Protein AF-A0AAE0RC82-F1 (afdb_monomer)

Foldseek 3Di:
DDDDDDDDDDDDDDDDDDDDDDDDDDDDDPPPPPPPDDDDDFAFEEEEAPLALVVCLVVVLVVCVVVVHAKYKYKNNLDADQDKDDGPPQKIKGKHDHGSNGIIIIMIGRNVQPVQWPDWADQYSFWIWTWGADPNAIEIEIHGEADAPPDDPVSRVVRVVSVVVVVVPDDPRHHYDYHYDDNDDDPDDDDDDDDDRDRPDDDDDD

InterPro domains:
  IPR005135 Endonuclease/exonuclease/phosphatase [PF03372] (47-188)
  IPR036691 Endonuclease/exonuclease/phosphatase superfamily [G3DSA:3.60.10.10] (43-203)
  IPR036691 Endonuclease/exonuclease/phosphatase superfamily [SSF56219] (40-188)
  IPR037493 Exodeoxyribonuclease III-like [PTHR43250] (40-183)

Sequence (206 aa):
MTAISAVDLQGTGGNWATVGQRSRGGRRVHRQREKRKGKSVGLRLGTLNVATMTGKGRELADMMERRKVDILCVQETRWKGSKARSIEAGFKLFYYGVDSKRNGVGVVLKEEFVRNVLEVKRVSDRVMSLKLEIEGVILNVVSGYAPQVVCELEEKERFWSELDEVMESIPTGERVVIGADFNGHVGEGNTGDEEVMGNLELRKGT

pLDDT: mean 72.75, std 28.39, range [22.56, 98.31]

Radius of gyration: 20.95 Å; Cα contacts (8 Å, |Δi|>4): 342; chains: 1; bounding box: 41×45×69 Å

Nearest PDB structures (foldseek):
  5j3p-assembly1_A  TM=7.028E-01  e=5.366E-06  Homo sapiens
  5inm-assembly3_C  TM=7.219E-01  e=6.077E-06  Mus musculus
  5cfe-assembly1_A  TM=6.748E-01  e=2.111E-06  Bacillus subtilis subsp. subtilis str. 168
  4gyz-assembly8_H  TM=6.751E-01  e=7.793E-06  Mus musculus
  5inn-assembly5_E  TM=6.777E-01  e=3.927E-05  Mus musculus

Organism: NCBI:txid175788

Solvent-accessible surface area (backbone atoms only — not comparable to full-atom values): 12692 Å² total; per-residue (Å²): 141,80,76,72,80,81,86,85,82,81,84,84,84,84,82,82,83,76,87,84,84,89,83,85,88,81,78,92,75,83,74,79,73,79,78,78,84,74,86,82,86,90,77,37,70,46,59,43,76,58,73,39,50,78,93,33,46,58,63,52,35,55,49,30,60,77,71,57,45,45,36,33,19,34,21,30,32,23,40,61,46,79,52,72,47,79,40,54,92,57,29,33,35,36,39,27,12,82,37,62,84,49,49,7,25,24,42,36,33,34,46,87,53,58,84,30,56,75,46,77,49,72,78,45,40,33,34,34,38,38,33,32,50,58,96,90,40,48,38,35,44,33,20,37,44,52,62,52,80,86,50,59,67,67,58,47,51,50,51,51,53,56,50,48,53,54,56,72,71,49,61,92,89,50,44,76,47,74,26,61,50,72,56,65,84,77,72,94,83,77,88,83,83,80,85,61,86,77,80,85,76,85,76,80,80,132

Mean predicted aligned error: 13.66 Å

Structure (mmCIF, N/CA/C/O backbone):
data_AF-A0AAE0RC82-F1
#
_entry.id   AF-A0AAE0RC82-F1
#
loop_
_atom_site.group_PDB
_atom_site.id
_atom_site.type_symbol
_atom_site.label_atom_id
_atom_site.label_alt_id
_atom_site.label_comp_id
_atom_site.label_asym_id
_atom_site.label_entity_id
_atom_site.label_seq_id
_atom_site.pdbx_PDB_ins_code
_atom_site.Cartn_x
_atom_site.Cartn_y
_atom_site.Cartn_z
_atom_site.occupancy
_atom_site.B_iso_or_equiv
_atom_site.auth_seq_id
_atom_site.auth_comp_id
_atom_site.auth_asym_id
_atom_site.auth_atom_id
_atom_site.pdbx_PDB_model_num
ATOM 1 N N . MET A 1 1 ? 7.084 -18.340 -0.453 1.00 25.59 1 MET A N 1
ATOM 2 C CA . MET A 1 1 ? 6.728 -18.049 0.951 1.00 25.59 1 MET A CA 1
ATOM 3 C C . MET A 1 1 ? 7.910 -17.312 1.534 1.00 25.59 1 MET A C 1
ATOM 5 O O . MET A 1 1 ? 8.959 -17.924 1.650 1.00 25.59 1 MET A O 1
ATOM 9 N N . THR A 1 2 ? 7.757 -16.027 1.830 1.00 22.56 2 THR A N 1
ATOM 10 C CA . THR A 1 2 ? 8.800 -15.217 2.469 1.00 22.56 2 THR A CA 1
ATOM 11 C C . THR A 1 2 ? 8.096 -14.409 3.556 1.00 22.56 2 THR A C 1
ATOM 13 O O . THR A 1 2 ? 7.152 -13.681 3.251 1.00 22.56 2 THR A O 1
ATOM 16 N N . ALA A 1 3 ? 8.454 -14.642 4.820 1.00 24.45 3 ALA A N 1
ATOM 17 C CA . ALA A 1 3 ? 7.959 -13.897 5.979 1.00 24.45 3 ALA A CA 1
ATOM 18 C C . ALA A 1 3 ? 8.775 -12.594 6.111 1.00 24.45 3 ALA A C 1
ATOM 20 O O . ALA A 1 3 ? 9.982 -12.610 5.904 1.00 24.45 3 ALA A O 1
ATOM 21 N N . ILE A 1 4 ? 8.102 -11.441 6.129 1.00 31.30 4 ILE A N 1
ATOM 22 C CA . ILE A 1 4 ? 7.862 -10.555 7.288 1.00 31.30 4 ILE A CA 1
ATOM 23 C C . ILE A 1 4 ? 9.146 -9.951 7.873 1.00 31.30 4 ILE A C 1
ATOM 25 O O . ILE A 1 4 ? 9.908 -10.614 8.566 1.00 31.30 4 ILE A O 1
ATOM 29 N N . SER A 1 5 ? 9.303 -8.642 7.671 1.00 23.38 5 SER A N 1
ATOM 30 C CA . SER A 1 5 ? 10.128 -7.777 8.508 1.00 23.38 5 SER A CA 1
ATOM 31 C C . SER A 1 5 ? 9.215 -6.954 9.425 1.00 23.38 5 SER A C 1
ATOM 33 O O . SER A 1 5 ? 8.285 -6.285 8.978 1.00 23.38 5 SER A O 1
ATOM 35 N N . ALA A 1 6 ? 9.470 -7.023 10.729 1.00 29.98 6 ALA A N 1
ATOM 36 C CA . ALA A 1 6 ? 9.063 -6.003 11.683 1.00 29.98 6 ALA A CA 1
ATOM 37 C C . ALA A 1 6 ? 10.321 -5.185 11.980 1.00 29.98 6 ALA A C 1
ATOM 39 O O . ALA A 1 6 ? 11.312 -5.726 12.466 1.00 29.98 6 ALA A O 1
ATOM 40 N N . VAL A 1 7 ? 10.309 -3.903 11.627 1.00 28.25 7 VAL A N 1
ATOM 41 C CA . VAL A 1 7 ? 11.371 -2.971 12.010 1.00 28.25 7 VAL A CA 1
ATOM 42 C C . VAL A 1 7 ? 11.097 -2.478 13.425 1.00 28.25 7 VAL A C 1
ATOM 44 O O . VAL A 1 7 ? 10.160 -1.716 13.660 1.00 28.25 7 VAL A O 1
ATOM 47 N N . ASP A 1 8 ? 11.920 -2.936 14.365 1.00 23.23 8 ASP A N 1
ATOM 48 C CA . ASP A 1 8 ? 12.082 -2.312 15.674 1.00 23.23 8 ASP A CA 1
ATOM 49 C C . ASP A 1 8 ? 12.948 -1.058 15.477 1.00 23.23 8 ASP A C 1
ATOM 51 O O . ASP A 1 8 ? 14.134 -1.151 15.161 1.00 23.23 8 ASP A O 1
ATOM 55 N N . LEU A 1 9 ? 12.364 0.128 15.644 1.00 26.94 9 LEU A N 1
ATOM 56 C CA . LEU A 1 9 ? 13.122 1.375 15.759 1.00 26.94 9 LEU A CA 1
ATOM 57 C C . LEU A 1 9 ? 13.011 1.878 17.201 1.00 26.94 9 LEU A C 1
ATOM 59 O O . LEU A 1 9 ? 12.032 2.513 17.594 1.00 26.94 9 LEU A O 1
ATOM 63 N N . GLN A 1 10 ? 14.034 1.568 18.001 1.00 23.64 10 GLN A N 1
ATOM 64 C CA . GLN A 1 10 ? 14.312 2.251 19.264 1.00 23.64 10 GLN A CA 1
ATOM 65 C C . GLN A 1 10 ? 15.151 3.518 19.019 1.00 23.64 10 GLN A C 1
ATOM 67 O O . GLN A 1 10 ? 16.176 3.458 18.347 1.00 23.64 10 GLN A O 1
ATOM 72 N N . GLY A 1 11 ? 14.763 4.618 19.683 1.00 25.17 11 GLY A N 1
ATOM 73 C CA . GLY A 1 11 ? 15.565 5.835 19.917 1.00 25.17 11 GLY A CA 1
ATOM 74 C C . GLY A 1 11 ? 15.399 6.912 18.836 1.00 25.17 11 GLY A C 1
ATOM 75 O O . GLY A 1 11 ? 15.499 6.614 17.661 1.00 25.17 11 GLY A O 1
ATOM 76 N N . THR A 1 12 ? 15.153 8.190 19.142 1.00 26.44 12 THR A N 1
ATOM 77 C CA . THR A 1 12 ? 15.888 9.015 20.111 1.00 26.44 12 THR A CA 1
ATOM 78 C C . THR A 1 12 ? 14.996 10.100 20.744 1.00 26.44 12 THR A C 1
ATOM 80 O O . THR A 1 12 ? 14.568 11.057 20.106 1.00 26.44 12 THR A O 1
ATOM 83 N N . GLY A 1 13 ? 14.742 9.986 22.050 1.00 28.61 13 GLY A N 1
ATOM 84 C CA . GLY A 1 13 ? 14.324 11.121 22.875 1.00 28.61 13 GLY A CA 1
ATOM 85 C C . GLY A 1 13 ? 15.576 11.818 23.400 1.00 28.61 13 GLY A C 1
ATOM 86 O O . GLY A 1 13 ? 16.331 11.222 24.167 1.00 28.61 13 GLY A O 1
ATOM 87 N N . GLY A 1 14 ? 15.828 13.046 22.950 1.00 26.34 14 GLY A N 1
ATOM 88 C CA . GLY A 1 14 ? 16.966 13.851 23.385 1.00 26.34 14 GLY A CA 1
ATOM 89 C C . GLY A 1 14 ? 16.920 14.155 24.885 1.00 26.34 14 GLY A C 1
ATOM 90 O O . GLY A 1 14 ? 15.979 14.775 25.378 1.00 26.34 14 GLY A O 1
ATOM 91 N N . ASN A 1 15 ? 17.970 13.748 25.599 1.00 24.84 15 ASN A N 1
ATOM 92 C CA . ASN A 1 15 ? 18.283 14.228 26.941 1.00 24.84 15 ASN A CA 1
ATOM 93 C C . ASN A 1 15 ? 18.822 15.661 26.847 1.00 24.84 15 ASN A C 1
ATOM 95 O O . ASN A 1 15 ? 19.942 15.867 26.383 1.00 24.84 15 ASN A O 1
ATOM 99 N N . TRP A 1 16 ? 18.079 16.640 27.361 1.00 24.20 16 TRP A N 1
ATOM 100 C CA . TRP A 1 16 ? 18.671 17.904 27.796 1.00 24.20 16 TRP A CA 1
ATOM 101 C C . TRP A 1 16 ? 19.056 17.769 29.268 1.00 24.20 16 TRP A C 1
ATOM 103 O O . TRP A 1 16 ? 18.206 17.743 30.157 1.00 24.20 16 TRP A O 1
ATOM 113 N N . ALA A 1 17 ? 20.356 17.648 29.522 1.00 25.20 17 ALA A N 1
ATOM 114 C CA . ALA A 1 17 ? 20.918 17.767 30.856 1.00 25.20 17 ALA A CA 1
ATOM 115 C C . ALA A 1 17 ? 21.029 19.256 31.214 1.00 25.20 17 ALA A C 1
ATOM 117 O O . ALA A 1 17 ? 21.889 19.960 30.691 1.00 25.20 17 ALA A O 1
ATOM 118 N N . THR A 1 18 ? 20.193 19.745 32.130 1.00 29.95 18 THR A N 1
ATOM 119 C CA . THR A 1 18 ? 20.499 20.980 32.865 1.00 29.95 18 THR A CA 1
ATOM 120 C C . THR A 1 18 ? 21.167 20.591 34.179 1.00 29.95 18 THR A C 1
ATOM 122 O O . THR A 1 18 ? 20.551 20.001 35.066 1.00 29.95 18 THR A O 1
ATOM 125 N N . VAL A 1 19 ? 22.465 20.887 34.267 1.00 29.94 19 VAL A N 1
ATOM 126 C CA . VAL A 1 19 ? 23.292 20.780 35.475 1.00 29.94 19 VAL A CA 1
ATOM 127 C C . VAL A 1 19 ? 22.650 21.597 36.601 1.00 29.94 19 VAL A C 1
ATOM 129 O O . VAL A 1 19 ? 22.283 22.753 36.407 1.00 29.94 19 VAL A O 1
ATOM 132 N N . GLY A 1 20 ? 22.454 20.967 37.760 1.00 25.56 20 GLY A N 1
ATOM 133 C CA . GLY A 1 20 ? 21.588 21.481 38.817 1.00 25.56 20 GLY A CA 1
ATOM 134 C C . GLY A 1 20 ? 22.212 22.446 39.825 1.00 25.56 20 GLY A C 1
ATOM 135 O O . GLY A 1 20 ? 23.418 22.665 39.867 1.00 25.56 20 GLY A O 1
ATOM 136 N N . GLN A 1 21 ? 21.356 22.912 40.741 1.00 26.48 21 GLN A N 1
ATOM 137 C CA . GLN A 1 21 ? 21.726 23.289 42.106 1.00 26.48 21 GLN A CA 1
ATOM 138 C C . GLN A 1 21 ? 20.697 22.748 43.122 1.00 26.48 21 GLN A C 1
ATOM 140 O O . GLN A 1 21 ? 19.513 22.597 42.840 1.00 26.48 21 GLN A O 1
ATOM 145 N N . ARG A 1 22 ? 21.223 22.382 44.297 1.00 28.09 22 ARG A N 1
ATOM 146 C CA . ARG A 1 22 ? 20.635 21.630 45.425 1.00 28.09 22 ARG A CA 1
ATOM 147 C C . ARG A 1 22 ? 19.525 22.385 46.184 1.00 28.09 22 ARG A C 1
ATOM 149 O O . ARG A 1 22 ? 19.690 23.574 46.407 1.00 28.09 22 ARG A O 1
ATOM 156 N N . SER A 1 23 ? 18.557 21.666 46.784 1.00 27.02 23 SER A N 1
ATOM 157 C CA . SER A 1 23 ? 18.316 21.657 48.253 1.00 27.02 23 SER A CA 1
ATOM 158 C C . SER A 1 23 ? 17.126 20.769 48.699 1.00 27.02 23 SER A C 1
ATOM 160 O O . SER A 1 23 ? 16.025 20.863 48.176 1.00 27.02 23 SER A O 1
ATOM 162 N N . ARG A 1 24 ? 17.414 19.922 49.699 1.00 30.55 24 ARG A N 1
ATOM 163 C CA . ARG A 1 24 ? 16.620 19.400 50.838 1.00 30.55 24 ARG A CA 1
ATOM 164 C C . ARG A 1 24 ? 15.074 19.352 50.800 1.00 30.55 24 ARG A C 1
ATOM 166 O O . ARG A 1 24 ? 14.410 20.369 50.919 1.00 30.55 24 ARG A O 1
ATOM 173 N N . GLY A 1 25 ? 14.566 18.127 51.002 1.00 30.14 25 GLY A N 1
ATOM 174 C CA . GLY A 1 25 ? 13.473 17.832 51.946 1.00 30.14 25 GLY A CA 1
ATOM 175 C C . GLY A 1 25 ? 12.065 17.656 51.361 1.00 30.14 25 GLY A C 1
ATOM 176 O O . GLY A 1 25 ? 11.538 18.553 50.722 1.00 30.14 25 GLY A O 1
ATOM 177 N N . GLY A 1 26 ? 11.410 16.533 51.692 1.00 27.36 26 GLY A N 1
ATOM 178 C CA . GLY A 1 26 ? 9.942 16.463 51.737 1.00 27.36 26 GLY A CA 1
ATOM 179 C C . GLY A 1 26 ? 9.269 15.298 51.000 1.00 27.36 26 GLY A C 1
ATOM 180 O O . GLY A 1 26 ? 9.324 15.205 49.784 1.00 27.36 26 GLY A O 1
ATOM 181 N N . ARG A 1 27 ? 8.552 14.476 51.784 1.00 29.09 27 ARG A N 1
ATOM 182 C CA . ARG A 1 27 ? 7.358 13.663 51.454 1.00 29.09 27 ARG A CA 1
ATOM 183 C C . ARG A 1 27 ? 7.402 12.738 50.222 1.00 29.09 27 ARG A C 1
ATOM 185 O O . ARG A 1 27 ? 7.246 13.157 49.081 1.00 29.09 27 ARG A O 1
ATOM 192 N N . ARG A 1 28 ? 7.397 11.422 50.491 1.00 30.64 28 ARG A N 1
ATOM 193 C CA . ARG A 1 28 ? 6.928 10.394 49.544 1.00 30.64 28 ARG A CA 1
ATOM 194 C C . ARG A 1 28 ? 5.445 10.630 49.237 1.00 30.64 28 ARG A C 1
ATOM 196 O O . ARG A 1 28 ? 4.577 10.211 49.996 1.00 30.64 28 ARG A O 1
ATOM 203 N N . VAL A 1 29 ? 5.161 11.308 48.129 1.00 33.88 29 VAL A N 1
ATOM 204 C CA . VAL A 1 29 ? 3.816 11.382 47.550 1.00 33.88 29 VAL A CA 1
ATOM 205 C C . VAL A 1 29 ? 3.544 10.045 46.868 1.00 33.88 29 VAL A C 1
ATOM 207 O O . VAL A 1 29 ? 4.123 9.737 45.826 1.00 33.88 29 VAL A O 1
ATOM 210 N N . HIS A 1 30 ? 2.681 9.228 47.469 1.00 30.03 30 HIS A N 1
ATOM 211 C CA . HIS A 1 30 ? 2.135 8.038 46.825 1.00 30.03 30 HIS A CA 1
ATOM 212 C C . HIS A 1 30 ? 1.170 8.514 45.729 1.00 30.03 30 HIS A C 1
ATOM 214 O O . HIS A 1 30 ? -0.022 8.701 45.957 1.00 30.03 30 HIS A O 1
ATOM 220 N N . ARG A 1 31 ? 1.703 8.819 44.540 1.00 31.09 31 ARG A N 1
ATOM 221 C CA . ARG A 1 31 ? 0.895 9.193 43.376 1.00 31.09 31 ARG A CA 1
ATOM 222 C C . ARG A 1 31 ? 0.218 7.926 42.867 1.00 31.09 31 ARG A C 1
ATOM 224 O O . ARG A 1 31 ? 0.777 7.194 42.054 1.00 31.09 31 ARG A O 1
ATOM 231 N N . GLN A 1 32 ? -0.975 7.661 43.389 1.00 31.36 32 GLN A N 1
ATOM 232 C CA . GLN A 1 32 ? -1.890 6.652 42.879 1.00 31.36 32 GLN A CA 1
ATOM 233 C C . GLN A 1 32 ? -2.197 7.015 41.422 1.00 31.36 32 GLN A C 1
ATOM 235 O O . GLN A 1 32 ? -2.972 7.920 41.123 1.00 31.36 32 GLN A O 1
ATOM 240 N N . ARG A 1 33 ? -1.474 6.383 40.494 1.00 32.03 33 ARG A N 1
ATOM 241 C CA . ARG A 1 33 ? -1.659 6.574 39.059 1.00 32.03 33 ARG A CA 1
ATOM 242 C C . ARG A 1 33 ? -2.965 5.871 38.707 1.00 32.03 33 ARG A C 1
ATOM 244 O O . ARG A 1 33 ? -2.981 4.652 38.543 1.00 32.03 33 ARG A O 1
ATOM 251 N N . GLU A 1 34 ? -4.059 6.628 38.665 1.00 33.97 34 GLU A N 1
ATOM 252 C CA . GLU A 1 34 ? -5.337 6.163 38.133 1.00 33.97 34 GLU A CA 1
ATOM 253 C C . GLU A 1 34 ? -5.096 5.561 36.745 1.00 33.97 34 GLU A C 1
ATOM 255 O O . GLU A 1 34 ? -4.773 6.253 35.774 1.00 33.97 34 GLU A O 1
ATOM 260 N N . LYS A 1 35 ? -5.192 4.231 36.659 1.00 34.16 35 LYS A N 1
ATOM 261 C CA . LYS A 1 35 ? -5.122 3.497 35.400 1.00 34.16 35 LYS A CA 1
ATOM 262 C C . LYS A 1 35 ? -6.430 3.741 34.654 1.00 34.16 35 LYS A C 1
ATOM 264 O O . LYS A 1 35 ? -7.382 2.976 34.790 1.00 34.16 35 LYS A O 1
ATOM 269 N N . ARG A 1 36 ? -6.474 4.807 33.854 1.00 38.59 36 ARG A N 1
ATOM 270 C CA . ARG A 1 36 ? -7.484 4.965 32.803 1.00 38.59 36 ARG A CA 1
ATOM 271 C C . ARG A 1 36 ? -7.344 3.782 31.839 1.00 38.59 36 ARG A C 1
ATOM 273 O O . ARG A 1 36 ? -6.376 3.704 31.087 1.00 38.59 36 ARG A O 1
ATOM 280 N N . LYS A 1 37 ? -8.274 2.827 31.923 1.00 35.91 37 LYS A N 1
ATOM 281 C CA . LYS A 1 37 ? -8.370 1.664 31.030 1.00 35.91 37 LYS A CA 1
ATOM 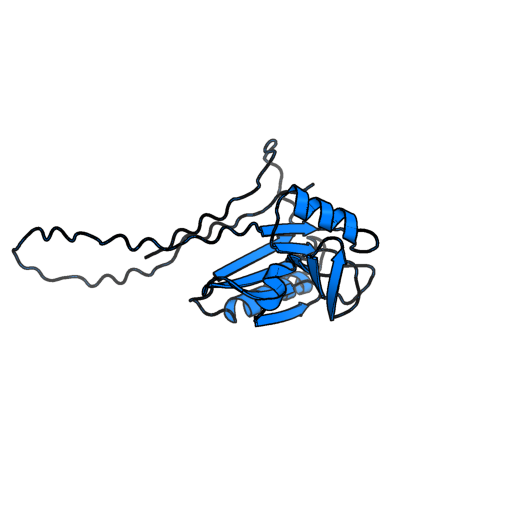282 C C . LYS A 1 37 ? -8.755 2.148 29.625 1.00 35.91 37 LYS A C 1
ATOM 284 O O . LYS A 1 37 ? -9.931 2.369 29.358 1.00 35.91 37 LYS A O 1
ATOM 289 N N . GLY A 1 38 ? -7.773 2.360 28.751 1.00 44.97 38 GLY A N 1
ATOM 290 C CA . GLY A 1 38 ? -8.006 2.571 27.318 1.00 44.97 38 GLY A CA 1
ATOM 291 C C . GLY A 1 38 ? -8.282 1.238 26.614 1.00 44.97 38 GLY A C 1
ATOM 292 O O . GLY A 1 38 ? -7.659 0.234 26.956 1.00 44.97 38 GLY A O 1
ATOM 293 N N . LYS A 1 39 ? -9.228 1.217 25.668 1.00 41.31 39 LYS A N 1
ATOM 294 C CA . LYS A 1 39 ? -9.525 0.052 24.817 1.00 41.31 39 LYS A CA 1
ATOM 295 C C . LYS A 1 39 ? -8.413 -0.124 23.768 1.00 41.31 39 LYS A C 1
ATOM 297 O O . LYS A 1 39 ? -7.906 0.865 23.250 1.00 41.31 39 LYS A O 1
ATOM 302 N N . SER A 1 40 ? -8.012 -1.365 23.494 1.00 50.00 40 SER A N 1
ATOM 303 C CA . SER A 1 40 ? -7.011 -1.726 22.480 1.00 50.00 40 SER A CA 1
ATOM 304 C C . SER A 1 40 ? -7.699 -2.170 21.190 1.00 50.00 40 SER A C 1
ATOM 306 O O . SER A 1 40 ? -8.490 -3.112 21.232 1.00 50.00 40 SER A O 1
ATOM 308 N N . VAL A 1 41 ? -7.360 -1.558 20.055 1.00 57.25 41 VAL A N 1
ATOM 309 C CA . VAL A 1 41 ? -7.777 -2.049 18.734 1.00 57.25 41 VAL A CA 1
ATOM 310 C C . VAL A 1 41 ? -6.756 -3.079 18.263 1.00 57.25 41 VAL A C 1
ATOM 312 O O . VAL A 1 41 ? -5.590 -2.743 18.068 1.00 57.25 41 VAL A O 1
ATOM 315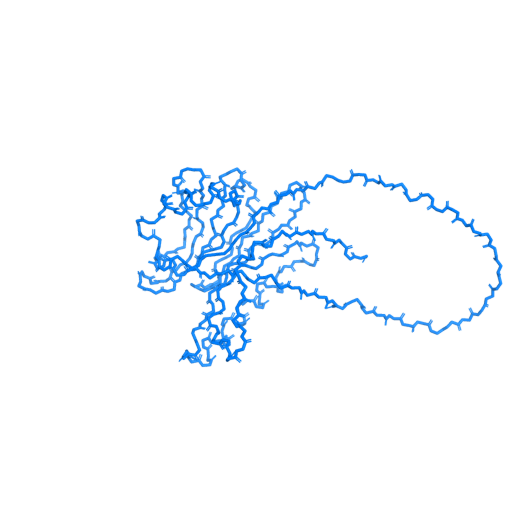 N N . GLY A 1 42 ? -7.166 -4.338 18.125 1.00 76.31 42 GLY A N 1
ATOM 316 C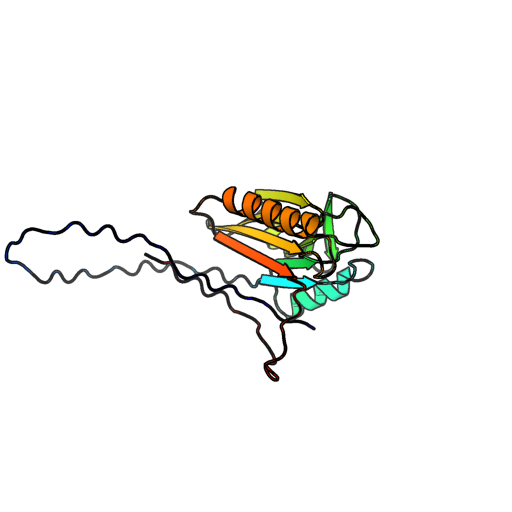 CA . GLY A 1 42 ? -6.320 -5.379 17.543 1.00 76.31 42 GLY A CA 1
ATOM 317 C C . GLY A 1 42 ? -6.460 -5.374 16.026 1.00 76.31 42 GLY A C 1
ATOM 318 O O . GLY A 1 42 ? -7.470 -5.857 15.532 1.00 76.31 42 GLY A O 1
ATOM 319 N N . LEU A 1 43 ? -5.469 -4.839 15.308 1.00 85.50 43 LEU A N 1
ATOM 320 C CA . LEU A 1 43 ? -5.387 -4.906 13.845 1.00 85.50 43 LEU A CA 1
ATOM 321 C C . LEU A 1 43 ? -4.293 -5.889 13.434 1.00 85.50 43 LEU A C 1
ATOM 323 O O . LEU A 1 43 ? -3.182 -5.842 13.964 1.00 85.50 43 LEU A O 1
ATOM 327 N N . ARG A 1 44 ? -4.593 -6.755 12.468 1.00 90.06 44 ARG A N 1
ATOM 328 C CA . ARG A 1 44 ? -3.631 -7.678 11.861 1.00 90.06 44 ARG A CA 1
ATOM 329 C C . ARG A 1 44 ? -3.209 -7.158 10.497 1.00 90.06 44 ARG A C 1
ATOM 331 O O . ARG A 1 44 ? -4.025 -7.056 9.582 1.00 90.06 44 ARG A O 1
ATOM 338 N N . LEU A 1 45 ? -1.923 -6.851 10.368 1.00 89.69 45 LEU A N 1
ATOM 339 C CA . LEU A 1 45 ? -1.328 -6.353 9.133 1.00 89.69 45 LEU A CA 1
ATOM 340 C C . LEU A 1 45 ? -0.408 -7.407 8.514 1.00 89.69 45 LEU A C 1
ATOM 342 O O . LEU A 1 45 ? 0.159 -8.238 9.221 1.00 89.69 45 LEU A O 1
ATOM 346 N N . GLY A 1 46 ? -0.243 -7.362 7.196 1.00 88.94 46 GLY A N 1
ATOM 347 C CA . GLY A 1 46 ? 0.705 -8.209 6.484 1.00 88.94 46 GLY A CA 1
ATOM 348 C C . GLY A 1 46 ? 1.272 -7.536 5.243 1.00 88.94 46 GLY A C 1
ATOM 349 O O . GLY A 1 46 ? 0.793 -6.488 4.808 1.00 88.94 46 GLY A O 1
ATOM 350 N N . THR A 1 47 ? 2.257 -8.190 4.632 1.00 90.31 47 THR A N 1
ATOM 351 C CA . THR A 1 47 ? 2.761 -7.845 3.301 1.00 90.31 47 THR A CA 1
ATOM 352 C C . THR A 1 47 ? 2.886 -9.100 2.443 1.00 90.31 47 THR A C 1
ATOM 354 O O . THR A 1 47 ? 3.154 -10.181 2.972 1.00 90.31 47 THR A O 1
ATOM 357 N N . LEU A 1 48 ? 2.669 -8.980 1.135 1.00 91.44 48 LEU A N 1
ATOM 358 C CA . LEU A 1 48 ? 2.790 -10.089 0.198 1.00 91.44 48 LEU A CA 1
ATOM 359 C C . LEU A 1 48 ? 3.180 -9.603 -1.199 1.00 91.44 48 LEU A C 1
ATOM 361 O O . LEU A 1 48 ? 2.397 -8.949 -1.887 1.00 91.44 48 LEU A O 1
ATOM 365 N N . ASN A 1 49 ? 4.337 -10.043 -1.679 1.00 90.44 49 ASN A N 1
ATOM 366 C CA . ASN A 1 49 ? 4.618 -10.009 -3.105 1.00 90.44 49 ASN A CA 1
ATOM 367 C C . ASN A 1 49 ? 3.752 -11.075 -3.802 1.00 90.44 49 ASN A C 1
ATOM 369 O O . ASN A 1 49 ? 3.925 -12.275 -3.581 1.00 90.44 49 ASN A O 1
ATOM 373 N N . VAL A 1 50 ? 2.770 -10.635 -4.593 1.00 88.69 50 VAL A N 1
ATOM 374 C CA . VAL A 1 50 ? 1.779 -11.525 -5.222 1.00 88.69 50 VAL A CA 1
ATOM 375 C C . VAL A 1 50 ? 2.244 -12.081 -6.566 1.00 88.69 50 VAL A C 1
ATOM 377 O O . VAL A 1 50 ? 1.566 -12.948 -7.121 1.00 88.69 50 VAL A O 1
ATOM 380 N N . ALA A 1 51 ? 3.357 -11.578 -7.110 1.00 88.12 51 ALA A N 1
ATOM 381 C CA . ALA A 1 51 ? 3.830 -11.757 -8.486 1.00 88.12 51 ALA A CA 1
ATOM 382 C C . ALA A 1 51 ? 2.849 -11.304 -9.592 1.00 88.12 51 ALA A C 1
ATOM 384 O O . ALA A 1 51 ? 3.287 -10.867 -10.650 1.00 88.12 51 ALA A O 1
ATOM 385 N N . THR A 1 52 ? 1.530 -11.415 -9.412 1.00 89.88 52 THR A N 1
ATOM 386 C CA . THR A 1 52 ? 0.494 -10.764 -10.224 1.00 89.88 52 THR A CA 1
ATOM 387 C C . THR A 1 52 ? -0.862 -10.820 -9.518 1.00 89.88 52 THR A C 1
ATOM 389 O O . THR A 1 52 ? -1.202 -11.814 -8.882 1.00 89.88 52 THR A O 1
ATOM 392 N N . MET A 1 53 ? -1.691 -9.785 -9.680 1.00 92.12 53 MET A N 1
ATOM 393 C CA . MET A 1 53 ? -3.083 -9.797 -9.207 1.00 92.12 53 MET A CA 1
ATOM 394 C C . MET A 1 53 ? -4.071 -10.432 -10.201 1.00 92.12 53 MET A C 1
ATOM 396 O O . MET A 1 53 ? -5.245 -10.640 -9.878 1.00 92.12 53 MET A O 1
ATOM 400 N N . THR A 1 54 ? -3.636 -10.752 -11.421 1.00 91.06 54 THR A N 1
ATOM 401 C CA . THR A 1 54 ? -4.511 -11.316 -12.459 1.00 91.06 54 THR A CA 1
ATOM 402 C C . THR A 1 54 ? -4.943 -12.733 -12.088 1.00 91.06 54 THR A C 1
ATOM 404 O O . THR A 1 54 ? -4.115 -13.624 -11.944 1.00 91.06 54 THR A O 1
ATOM 407 N N . GLY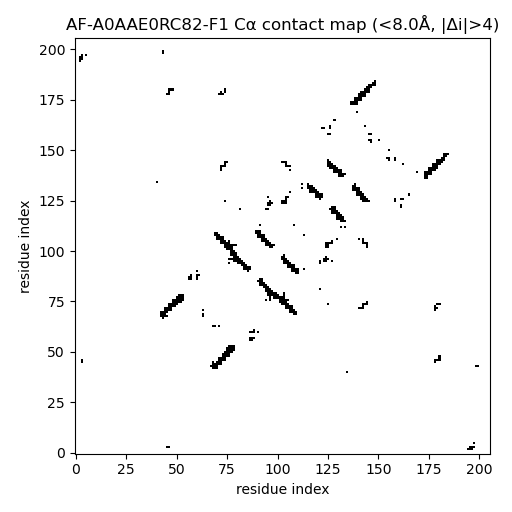 A 1 55 ? -6.251 -12.942 -11.911 1.00 91.62 55 GLY A N 1
ATOM 408 C CA . GLY A 1 55 ? -6.813 -14.241 -11.518 1.00 91.62 55 GLY A CA 1
ATOM 409 C C . GLY A 1 55 ? -6.553 -14.649 -10.059 1.00 91.62 55 GLY A C 1
ATOM 410 O O . GLY A 1 55 ? -6.976 -15.726 -9.659 1.00 91.62 55 GLY A O 1
ATOM 411 N N . LYS A 1 56 ? -5.898 -13.800 -9.252 1.00 91.56 56 LYS A N 1
ATOM 412 C CA . LYS A 1 56 ? -5.500 -14.107 -7.864 1.00 91.56 56 LYS A CA 1
ATOM 413 C C . LYS A 1 56 ? -6.401 -13.506 -6.784 1.00 91.56 56 LYS A C 1
ATOM 415 O O . LYS A 1 56 ? -6.194 -13.775 -5.608 1.00 91.56 56 LYS A O 1
ATOM 420 N N . GLY A 1 57 ? -7.415 -12.724 -7.164 1.00 91.25 57 GLY A N 1
ATOM 421 C CA . GLY A 1 57 ? -8.288 -12.020 -6.215 1.00 91.25 57 GLY A CA 1
ATOM 422 C C . GLY A 1 57 ? -8.924 -12.933 -5.161 1.00 91.25 57 GLY A C 1
ATOM 423 O O . GLY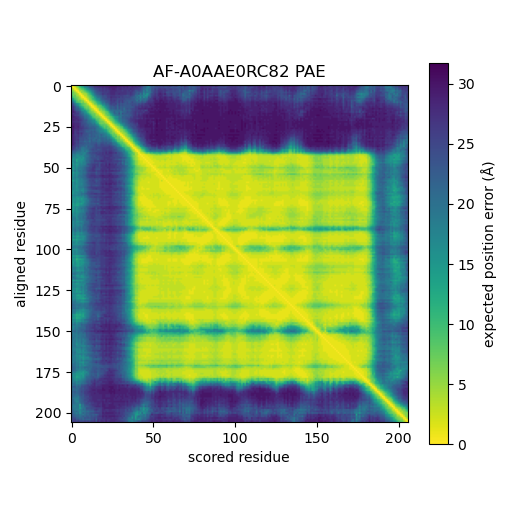 A 1 57 ? -8.804 -12.652 -3.974 1.00 91.25 57 GLY A O 1
ATOM 424 N N . ARG A 1 58 ? -9.535 -14.047 -5.583 1.00 92.00 58 ARG A N 1
ATOM 425 C CA . ARG A 1 58 ? -10.178 -15.003 -4.668 1.00 92.00 58 ARG A CA 1
ATOM 426 C C . ARG A 1 58 ? -9.184 -15.697 -3.739 1.00 92.00 58 ARG A C 1
ATOM 428 O O . ARG A 1 58 ? -9.396 -15.730 -2.538 1.00 92.00 58 ARG A O 1
ATOM 435 N N . GLU A 1 59 ? -8.070 -16.188 -4.279 1.00 92.12 59 GLU A N 1
ATOM 436 C CA . GLU A 1 59 ? -7.020 -16.837 -3.480 1.00 92.12 59 GLU A CA 1
ATOM 437 C C . GLU A 1 59 ? -6.454 -15.889 -2.412 1.00 92.12 59 GLU A C 1
ATOM 439 O O . GLU A 1 59 ? -6.234 -16.295 -1.268 1.00 92.12 59 GLU A O 1
ATOM 444 N N . LEU A 1 60 ? -6.254 -14.619 -2.782 1.00 93.19 60 LEU A N 1
ATOM 445 C CA . LEU A 1 60 ? -5.795 -13.576 -1.873 1.00 93.19 60 LEU A CA 1
ATOM 446 C C . LEU A 1 60 ? -6.815 -13.309 -0.763 1.00 93.19 60 LEU A C 1
ATOM 448 O O . LEU A 1 60 ? -6.436 -13.267 0.406 1.00 93.19 60 LEU A O 1
ATOM 452 N N . ALA A 1 61 ? -8.092 -13.173 -1.123 1.00 93.62 61 ALA A N 1
ATOM 453 C CA . ALA A 1 61 ? -9.174 -12.959 -0.171 1.00 93.62 61 ALA A CA 1
ATOM 454 C C . ALA A 1 61 ? -9.309 -14.141 0.800 1.00 93.62 61 ALA A C 1
ATOM 456 O O . ALA A 1 61 ? -9.240 -13.944 2.012 1.00 93.62 61 ALA A O 1
ATOM 457 N N . ASP A 1 62 ? -9.358 -15.376 0.290 1.00 92.94 62 ASP A N 1
ATOM 458 C CA . ASP A 1 62 ? -9.446 -16.575 1.127 1.00 92.94 62 ASP A CA 1
ATOM 459 C C . ASP A 1 62 ? -8.234 -16.677 2.079 1.00 92.94 62 ASP A C 1
ATOM 461 O O . ASP A 1 62 ? -8.350 -17.126 3.221 1.00 92.94 62 ASP A O 1
ATOM 465 N N . MET A 1 63 ? -7.038 -16.278 1.630 1.00 93.38 63 MET A N 1
ATOM 466 C CA . MET A 1 63 ? -5.836 -16.243 2.470 1.00 93.38 63 MET A CA 1
ATOM 467 C C . MET A 1 63 ? -5.949 -15.207 3.593 1.00 93.38 63 MET A C 1
ATOM 469 O O . MET A 1 63 ? -5.633 -15.536 4.743 1.00 93.38 63 MET A O 1
ATOM 473 N N . MET A 1 64 ? -6.425 -13.999 3.282 1.00 93.56 64 MET A N 1
ATOM 474 C CA . MET A 1 64 ? -6.658 -12.946 4.272 1.00 93.56 64 MET A CA 1
ATOM 475 C C . MET A 1 64 ? -7.711 -13.367 5.298 1.00 93.56 64 MET A C 1
ATOM 477 O O . MET A 1 64 ? -7.474 -13.201 6.493 1.00 93.56 64 MET A O 1
ATOM 481 N N . GLU A 1 65 ? -8.811 -13.997 4.880 1.00 93.06 65 GLU A N 1
ATOM 482 C CA . GLU A 1 65 ? -9.825 -14.522 5.803 1.00 93.06 65 GLU A CA 1
ATOM 483 C C . GLU A 1 65 ? -9.259 -15.602 6.729 1.00 93.06 65 GLU A C 1
ATOM 485 O O . GLU A 1 65 ? -9.373 -15.496 7.953 1.00 93.06 65 GLU A O 1
ATOM 490 N N . ARG A 1 66 ? -8.586 -16.619 6.168 1.00 92.25 66 ARG A N 1
ATOM 491 C CA . ARG A 1 66 ? -8.017 -17.729 6.953 1.00 92.25 66 ARG A CA 1
ATOM 492 C C . ARG A 1 66 ? -7.011 -17.246 7.995 1.00 92.25 66 ARG A C 1
ATOM 494 O O . ARG A 1 66 ? -6.991 -17.755 9.114 1.00 92.25 66 ARG A O 1
ATOM 501 N N . ARG A 1 67 ? -6.172 -16.268 7.638 1.00 87.06 67 ARG A N 1
ATOM 502 C CA . ARG A 1 67 ? -5.155 -15.693 8.538 1.00 87.06 67 ARG A CA 1
ATOM 503 C C . ARG A 1 67 ? -5.697 -14.547 9.403 1.00 87.06 67 ARG A C 1
ATOM 505 O O . ARG A 1 67 ? -5.010 -14.095 10.323 1.00 87.06 67 ARG A O 1
ATOM 512 N N . LYS A 1 68 ? -6.946 -14.134 9.165 1.00 91.31 68 LYS A N 1
ATOM 513 C CA . LYS A 1 68 ? -7.610 -12.979 9.780 1.00 91.31 68 LYS A CA 1
ATOM 514 C C . LYS A 1 68 ? -6.798 -11.693 9.589 1.00 91.31 68 LYS A C 1
ATOM 516 O O . LYS A 1 68 ? -6.585 -10.970 10.548 1.00 91.31 68 LYS A O 1
ATOM 521 N N . VAL A 1 69 ? -6.265 -11.455 8.393 1.00 91.69 69 VAL A N 1
ATOM 522 C CA . VAL A 1 69 ? -5.521 -10.228 8.067 1.00 91.69 69 VAL A CA 1
ATOM 523 C C . VAL A 1 69 ? -6.514 -9.128 7.705 1.00 91.69 69 VAL A C 1
ATOM 525 O O . VAL A 1 69 ? -7.348 -9.310 6.821 1.00 91.69 69 VAL A O 1
ATOM 528 N N . ASP A 1 70 ? -6.404 -7.987 8.375 1.00 93.00 70 ASP A N 1
ATOM 529 C CA . ASP A 1 70 ? -7.285 -6.832 8.188 1.00 93.00 70 ASP A CA 1
ATOM 530 C C . ASP A 1 70 ? -6.767 -5.893 7.090 1.00 93.00 70 ASP A C 1
ATOM 532 O O . ASP A 1 70 ? -7.547 -5.322 6.321 1.00 93.00 70 ASP A O 1
ATOM 536 N N . ILE A 1 71 ? -5.439 -5.750 7.011 1.00 94.94 71 ILE A N 1
ATOM 537 C CA . ILE A 1 71 ? -4.739 -4.874 6.069 1.00 94.94 71 ILE A CA 1
ATOM 538 C C . ILE A 1 71 ? -3.549 -5.626 5.471 1.00 94.94 71 ILE A C 1
ATOM 540 O O . ILE A 1 71 ? -2.706 -6.138 6.204 1.00 94.94 71 ILE A O 1
ATOM 544 N N . LEU A 1 72 ? -3.445 -5.679 4.147 1.00 95.88 72 LEU A N 1
ATOM 545 C CA . LEU A 1 72 ? -2.359 -6.366 3.451 1.00 95.88 72 LEU A CA 1
ATOM 546 C C . LEU A 1 72 ? -1.717 -5.442 2.414 1.00 95.88 72 LEU A C 1
ATOM 548 O O . LEU A 1 72 ? -2.357 -5.074 1.431 1.00 95.88 72 LEU A O 1
ATOM 552 N N . CYS A 1 73 ? -0.444 -5.106 2.601 1.00 96.50 73 CYS A N 1
ATOM 553 C CA . CYS A 1 73 ? 0.363 -4.496 1.547 1.00 96.50 73 CYS A CA 1
ATOM 554 C C . CYS A 1 73 ? 0.685 -5.557 0.488 1.00 96.50 73 CYS A C 1
ATOM 556 O O . CYS A 1 73 ? 1.044 -6.683 0.828 1.00 96.50 73 CYS A O 1
ATOM 558 N N . VAL A 1 74 ? 0.545 -5.224 -0.791 1.00 94.88 74 VAL A N 1
ATOM 559 C CA . VAL A 1 74 ? 0.846 -6.139 -1.894 1.00 94.88 74 VAL A CA 1
ATOM 560 C C . VAL A 1 74 ? 1.810 -5.513 -2.891 1.00 94.88 74 VAL A C 1
ATOM 562 O O . VAL A 1 74 ? 1.682 -4.340 -3.241 1.00 94.88 74 VAL A O 1
ATOM 565 N N . GLN A 1 75 ? 2.765 -6.309 -3.363 1.00 94.25 75 GLN A N 1
ATOM 566 C CA . GLN A 1 75 ? 3.784 -5.908 -4.338 1.00 94.25 75 GLN A CA 1
ATOM 567 C C . GLN A 1 75 ? 3.739 -6.804 -5.580 1.00 94.25 75 GLN A C 1
ATOM 569 O O . GLN A 1 75 ? 3.140 -7.878 -5.557 1.00 94.25 75 GLN A O 1
ATOM 574 N N . GLU A 1 76 ? 4.343 -6.343 -6.677 1.00 91.50 76 GLU A N 1
ATOM 575 C CA . GLU A 1 76 ? 4.257 -6.963 -8.007 1.00 91.50 76 GLU A CA 1
ATOM 576 C C . GLU A 1 76 ? 2.817 -7.247 -8.451 1.00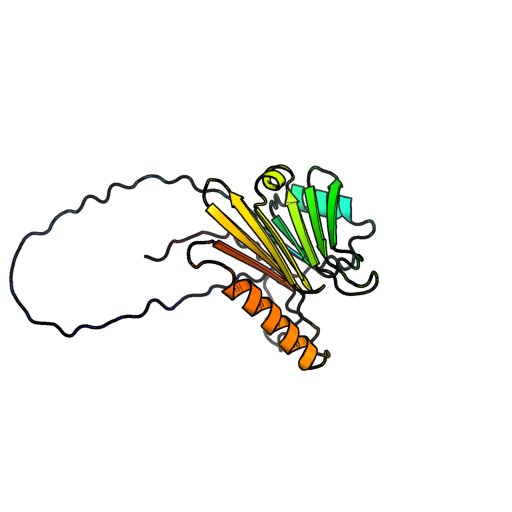 91.50 76 GLU A C 1
ATOM 578 O O . GLU A 1 76 ? 2.485 -8.317 -8.964 1.00 91.50 76 GLU A O 1
ATOM 583 N N . THR A 1 77 ? 1.921 -6.274 -8.286 1.00 92.69 77 THR A N 1
ATOM 584 C CA . THR A 1 77 ? 0.534 -6.452 -8.741 1.00 92.69 77 THR A CA 1
ATOM 585 C C . THR A 1 77 ? 0.451 -6.654 -10.258 1.00 92.69 77 THR A C 1
ATOM 587 O O . THR A 1 77 ? -0.468 -7.329 -10.736 1.00 92.69 77 THR A O 1
ATOM 590 N N . ARG A 1 78 ? 1.423 -6.112 -11.015 1.00 93.94 78 ARG A N 1
ATOM 591 C CA . ARG A 1 78 ? 1.494 -6.122 -12.487 1.00 93.94 78 ARG A CA 1
ATOM 592 C C . ARG A 1 78 ? 0.196 -5.630 -13.122 1.00 93.94 78 ARG A C 1
ATOM 594 O O . ARG A 1 78 ? -0.279 -6.160 -14.125 1.00 93.94 78 ARG A O 1
ATOM 601 N N . TRP A 1 79 ? -0.427 -4.639 -12.493 1.00 94.62 79 TRP A N 1
ATOM 602 C CA . TRP A 1 79 ? -1.661 -4.017 -12.950 1.00 94.62 79 TRP A CA 1
ATOM 603 C C . TRP A 1 79 ? -1.401 -2.564 -13.315 1.00 94.62 79 TRP A C 1
ATOM 605 O O . TRP A 1 79 ? -0.810 -1.812 -12.548 1.00 94.62 79 TRP A O 1
ATOM 615 N N . LYS A 1 80 ? -1.918 -2.147 -14.471 1.00 95.69 80 LYS A N 1
ATOM 616 C CA . LYS A 1 80 ? -1.848 -0.753 -14.905 1.00 95.69 80 LYS A CA 1
ATOM 617 C C . LYS A 1 80 ? -2.999 0.067 -14.324 1.00 95.69 80 LYS A C 1
ATOM 619 O O . LYS A 1 80 ? -4.164 -0.344 -14.348 1.00 95.69 80 LYS A O 1
ATOM 624 N N . GLY A 1 81 ? -2.674 1.275 -13.883 1.00 96.31 81 GLY A N 1
ATOM 625 C CA . GLY A 1 81 ? -3.612 2.301 -13.457 1.00 96.31 81 GLY A CA 1
ATOM 626 C C . GLY A 1 81 ? -3.501 2.655 -11.979 1.00 96.31 81 GLY A C 1
ATOM 627 O O . GLY A 1 81 ? -2.820 1.999 -11.201 1.00 96.31 81 GLY A O 1
ATOM 628 N N . SER A 1 82 ? -4.216 3.714 -11.619 1.00 97.31 82 SER A N 1
ATOM 629 C CA . SER A 1 82 ? -4.351 4.260 -10.271 1.00 97.31 82 SER A CA 1
ATOM 630 C C . SER A 1 82 ? -5.823 4.150 -9.886 1.00 97.31 82 SER A C 1
ATOM 632 O O . SER A 1 82 ? -6.643 4.950 -10.334 1.00 97.31 82 SER A O 1
ATOM 634 N N . LYS A 1 83 ? -6.205 3.073 -9.189 1.00 96.44 83 LYS A N 1
ATOM 635 C CA . LYS A 1 83 ? -7.624 2.758 -8.940 1.00 96.44 83 LYS A CA 1
ATOM 636 C C . LYS A 1 83 ? -7.839 2.137 -7.562 1.00 96.44 83 LYS A C 1
ATOM 638 O O . LYS A 1 83 ? -6.898 1.862 -6.814 1.00 96.44 83 LYS A O 1
ATOM 643 N N . ALA A 1 84 ? -9.109 1.951 -7.224 1.00 96.75 84 ALA A N 1
ATOM 644 C CA . ALA A 1 84 ? -9.560 1.073 -6.158 1.00 96.75 84 ALA A CA 1
ATOM 645 C C . ALA A 1 84 ? -10.545 0.060 -6.754 1.00 96.75 84 ALA A C 1
ATOM 647 O O . ALA A 1 84 ? -11.376 0.431 -7.585 1.00 96.75 84 ALA A O 1
ATOM 648 N N . ARG A 1 85 ? -10.445 -1.210 -6.363 1.00 95.06 85 ARG A N 1
ATOM 649 C CA . ARG A 1 85 ? -11.280 -2.301 -6.870 1.00 95.06 85 ARG A CA 1
ATOM 650 C C . ARG A 1 85 ? -11.698 -3.206 -5.720 1.00 95.06 85 ARG A C 1
ATOM 652 O O . ARG A 1 85 ? -10.846 -3.657 -4.960 1.00 95.06 85 ARG A O 1
ATOM 659 N N . SER A 1 86 ? -12.990 -3.494 -5.618 1.00 94.94 86 SER A N 1
ATOM 660 C CA . SER A 1 86 ? -13.472 -4.537 -4.714 1.00 94.94 86 SER A CA 1
ATOM 661 C C . SER A 1 86 ? -12.998 -5.903 -5.202 1.00 94.94 86 SER A C 1
ATOM 663 O O . SER A 1 86 ? -13.095 -6.227 -6.390 1.00 94.94 86 SER A O 1
ATOM 665 N N . ILE A 1 87 ? -12.441 -6.668 -4.277 1.00 90.50 87 ILE A N 1
ATOM 666 C CA . ILE A 1 87 ? -12.115 -8.080 -4.423 1.00 90.50 87 ILE A 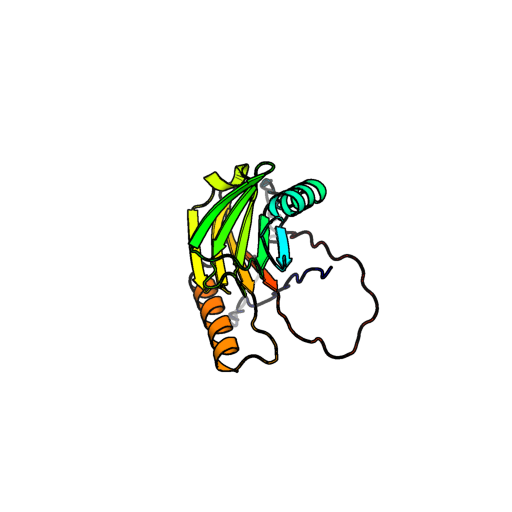CA 1
ATOM 667 C C . ILE A 1 87 ? -13.280 -8.876 -3.810 1.00 90.50 87 ILE A C 1
ATOM 669 O O . ILE A 1 87 ? -14.108 -8.337 -3.074 1.00 90.50 87 ILE A O 1
ATOM 673 N N . GLU A 1 88 ? -13.394 -10.151 -4.168 1.00 82.56 88 GLU A N 1
ATOM 674 C CA . GLU A 1 88 ? -14.341 -11.070 -3.537 1.00 82.56 88 GLU A CA 1
ATOM 675 C C . GLU A 1 88 ? -14.161 -11.121 -2.006 1.00 82.56 88 GLU A C 1
ATOM 677 O O . GLU A 1 88 ? -13.131 -10.716 -1.467 1.00 82.56 88 GLU A O 1
ATOM 682 N N . ALA A 1 89 ? -15.192 -11.617 -1.318 1.00 87.25 89 ALA A N 1
ATOM 683 C CA . ALA A 1 89 ? -15.199 -11.850 0.128 1.00 87.25 89 ALA A CA 1
ATOM 684 C C . ALA A 1 89 ? -14.982 -10.599 1.012 1.00 87.25 89 ALA A C 1
ATOM 686 O O . ALA A 1 89 ? -14.451 -10.678 2.113 1.00 87.25 89 ALA A O 1
ATOM 687 N N . GLY A 1 90 ? -15.434 -9.423 0.561 1.00 92.19 90 GLY A N 1
ATOM 688 C CA . GLY A 1 90 ? -15.479 -8.230 1.416 1.00 92.19 90 GLY A CA 1
ATOM 689 C C . GLY A 1 90 ? -14.114 -7.583 1.648 1.00 92.19 90 GLY A C 1
ATOM 690 O O . GLY A 1 90 ? -13.832 -7.105 2.748 1.00 92.19 90 GLY A O 1
ATOM 691 N N . PHE A 1 91 ? -13.279 -7.538 0.611 1.00 95.75 91 PHE A N 1
ATOM 692 C CA . PHE A 1 91 ? -12.020 -6.798 0.615 1.00 95.75 91 PHE A CA 1
ATOM 693 C C . PHE A 1 91 ? -11.976 -5.784 -0.522 1.00 95.75 91 PHE A C 1
ATOM 695 O O . PHE A 1 91 ? -12.556 -5.979 -1.590 1.00 95.75 91 PHE A O 1
ATOM 702 N N . LYS A 1 92 ? -11.203 -4.719 -0.332 1.00 97.56 92 LYS A N 1
ATOM 703 C CA . LYS A 1 92 ? -10.978 -3.683 -1.333 1.00 97.56 92 LYS A CA 1
ATOM 704 C C . LYS A 1 92 ? -9.496 -3.438 -1.526 1.00 97.56 92 LYS A C 1
ATOM 706 O O . LYS A 1 92 ? -8.782 -3.119 -0.584 1.00 97.56 92 LYS A O 1
ATOM 711 N N . LEU A 1 93 ? -9.046 -3.549 -2.769 1.00 97.56 93 LEU A N 1
ATOM 712 C CA . LEU A 1 93 ? -7.681 -3.248 -3.168 1.00 97.56 93 LEU A CA 1
ATOM 713 C C . LEU A 1 93 ? -7.589 -1.821 -3.692 1.00 97.56 93 LEU A C 1
ATOM 715 O O . LEU A 1 93 ? -8.205 -1.476 -4.700 1.00 97.56 93 LEU A O 1
ATOM 719 N N . PHE A 1 94 ? -6.749 -1.021 -3.056 1.00 98.31 94 PHE A N 1
ATOM 720 C CA . PHE A 1 94 ? -6.226 0.221 -3.608 1.00 98.31 94 PHE A CA 1
ATOM 721 C C . PHE A 1 94 ? -4.895 -0.100 -4.264 1.00 98.31 94 PHE A C 1
ATOM 723 O O . PHE A 1 94 ? -4.048 -0.703 -3.618 1.00 98.31 94 PHE A O 1
ATOM 730 N N . TYR A 1 95 ? -4.698 0.272 -5.525 1.00 97.69 95 TYR A N 1
ATOM 731 C CA . TYR A 1 95 ? -3.452 -0.052 -6.213 1.00 97.69 95 TYR A CA 1
ATOM 732 C C . TYR A 1 95 ? -2.958 1.089 -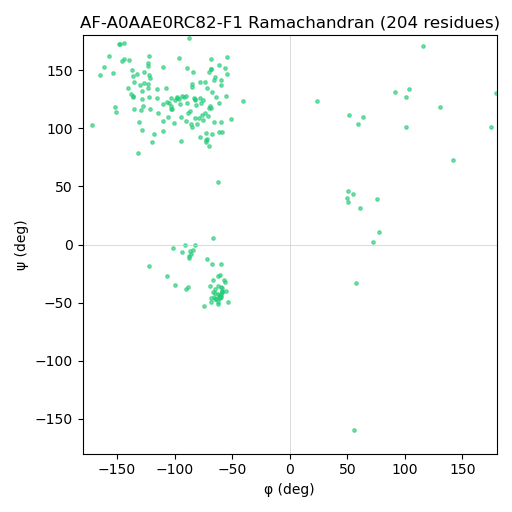7.087 1.00 97.69 95 TYR A C 1
ATOM 734 O O . TYR A 1 95 ? -3.726 1.972 -7.502 1.00 97.69 95 TYR A O 1
ATOM 742 N N . TYR A 1 96 ? -1.662 1.027 -7.369 1.00 97.81 96 TYR A N 1
ATOM 743 C CA . TYR A 1 96 ? -1.012 1.826 -8.383 1.00 97.81 96 TYR A CA 1
ATOM 744 C C . TYR A 1 96 ? 0.024 1.003 -9.145 1.00 97.81 96 TYR A C 1
ATOM 746 O O . TYR A 1 96 ? 0.823 0.282 -8.552 1.00 97.81 96 TYR A O 1
ATOM 754 N N . GLY A 1 97 ? 0.010 1.126 -10.467 1.00 96.31 97 GLY A N 1
ATOM 755 C CA . GLY A 1 97 ? 1.042 0.577 -11.333 1.00 96.31 97 GLY A CA 1
ATOM 756 C C . GLY A 1 97 ? 1.027 1.230 -12.710 1.00 96.31 97 GLY A C 1
ATOM 757 O O . GLY A 1 97 ? -0.003 1.727 -13.178 1.00 96.31 97 GLY A O 1
ATOM 758 N N . VAL A 1 98 ? 2.187 1.250 -13.362 1.00 94.38 98 VAL A N 1
ATOM 759 C CA . VAL A 1 98 ? 2.388 1.925 -14.656 1.00 94.38 98 VAL A CA 1
ATOM 760 C C . VAL A 1 98 ? 2.344 0.932 -15.825 1.00 94.38 98 VAL A C 1
ATOM 762 O O . VAL A 1 98 ? 1.798 1.247 -16.888 1.00 94.38 98 VAL A O 1
ATOM 765 N N . ASP A 1 99 ? 2.844 -0.286 -15.614 1.00 89.94 99 ASP A N 1
ATOM 766 C CA . ASP A 1 99 ? 2.934 -1.367 -16.601 1.00 89.94 99 ASP A CA 1
ATOM 767 C C . ASP A 1 99 ? 2.181 -2.614 -16.096 1.00 89.94 99 ASP A C 1
ATOM 769 O O . ASP A 1 99 ? 2.147 -2.904 -14.903 1.00 89.94 99 ASP A O 1
ATOM 773 N N . SER A 1 100 ? 1.563 -3.368 -17.005 1.00 90.25 100 SER A N 1
ATOM 774 C CA . SER A 1 100 ? 0.924 -4.652 -16.699 1.00 90.25 100 SER A CA 1
ATOM 775 C C . SER A 1 100 ? 1.896 -5.843 -16.657 1.00 90.25 100 SER A C 1
ATOM 777 O O . SER A 1 100 ? 1.467 -6.978 -16.475 1.00 90.25 100 SER A O 1
ATOM 779 N N . LYS A 1 101 ? 3.191 -5.627 -16.905 1.00 88.31 101 LYS A N 1
ATOM 780 C CA . LYS A 1 101 ? 4.220 -6.680 -16.950 1.00 88.31 101 LYS A CA 1
ATOM 781 C C . LYS A 1 101 ? 5.146 -6.683 -15.740 1.00 88.31 101 LYS A C 1
ATOM 783 O O . LYS A 1 101 ? 5.698 -7.731 -15.418 1.00 88.31 101 LYS A O 1
ATOM 788 N N . ARG A 1 102 ? 5.340 -5.534 -15.092 1.00 88.94 102 ARG A N 1
ATOM 789 C CA . ARG A 1 102 ? 6.310 -5.352 -14.005 1.00 88.94 102 ARG A CA 1
ATOM 790 C C . ARG A 1 102 ? 5.774 -4.407 -12.940 1.00 88.94 102 ARG A C 1
ATOM 792 O O . ARG A 1 102 ? 4.910 -3.586 -13.234 1.00 88.94 102 ARG A O 1
ATOM 799 N N . ASN A 1 103 ? 6.361 -4.498 -11.749 1.00 91.19 103 ASN A N 1
ATOM 800 C CA . ASN A 1 103 ? 6.090 -3.626 -10.607 1.00 91.19 103 ASN A CA 1
ATOM 801 C C . ASN A 1 103 ? 4.601 -3.592 -10.218 1.00 91.19 103 ASN A C 1
ATOM 803 O O . ASN A 1 103 ? 3.822 -4.500 -10.529 1.00 91.19 103 ASN A O 1
ATOM 807 N N . GLY A 1 104 ? 4.227 -2.536 -9.504 1.00 94.56 104 GLY A N 1
ATOM 808 C CA . GLY A 1 104 ? 2.892 -2.297 -9.009 1.00 94.56 104 GLY A CA 1
ATOM 809 C C . GLY A 1 104 ? 2.807 -2.590 -7.521 1.00 94.56 104 GLY A C 1
ATOM 810 O O . GLY A 1 104 ? 3.248 -3.638 -7.044 1.00 94.56 104 GLY A O 1
ATOM 811 N N . VAL A 1 105 ? 2.185 -1.662 -6.810 1.00 96.44 105 VAL A N 1
ATOM 812 C CA . VAL A 1 105 ? 1.942 -1.730 -5.373 1.00 96.44 105 VAL A CA 1
ATOM 813 C C . VAL A 1 105 ? 0.458 -1.613 -5.083 1.00 96.44 105 VAL A C 1
ATOM 815 O O . VAL A 1 105 ? -0.323 -1.088 -5.885 1.00 96.44 105 VAL A O 1
ATOM 818 N N . GLY A 1 106 ? 0.056 -2.134 -3.934 1.00 97.12 106 GLY A N 1
ATOM 819 C CA . GLY A 1 106 ? -1.314 -2.069 -3.479 1.00 97.12 106 GLY A CA 1
ATOM 820 C C . GLY A 1 106 ? -1.445 -2.206 -1.975 1.00 97.12 106 GLY A C 1
ATOM 821 O O . GLY A 1 106 ? -0.558 -2.710 -1.296 1.00 97.12 106 GLY A O 1
ATOM 822 N N . VAL A 1 107 ? -2.595 -1.790 -1.465 1.00 97.88 107 VAL A N 1
ATOM 823 C CA . VAL A 1 107 ? -3.045 -2.098 -0.111 1.00 97.88 107 VAL A CA 1
ATOM 824 C C . VAL A 1 107 ? -4.443 -2.686 -0.219 1.00 97.88 107 VAL A C 1
ATOM 826 O O . VAL A 1 107 ? -5.363 -2.046 -0.736 1.00 97.88 107 VAL A O 1
ATOM 829 N N . VAL A 1 108 ? -4.587 -3.926 0.234 1.00 97.31 108 VAL A N 1
ATOM 830 C CA . VAL A 1 108 ? -5.873 -4.594 0.402 1.00 97.31 108 VAL A CA 1
ATOM 831 C C . VAL A 1 108 ? -6.373 -4.314 1.806 1.00 97.31 108 VAL A C 1
ATOM 833 O O . VAL A 1 108 ? -5.666 -4.531 2.787 1.00 97.31 108 VAL A O 1
ATOM 836 N N . LEU A 1 109 ? -7.600 -3.830 1.888 1.00 97.00 109 LEU A N 1
ATOM 837 C CA . LEU A 1 109 ? -8.256 -3.436 3.118 1.00 97.00 109 LEU A CA 1
ATOM 838 C C . LEU A 1 109 ? -9.560 -4.214 3.250 1.00 97.00 109 LEU A C 1
ATOM 840 O O . LEU A 1 109 ? -10.320 -4.309 2.284 1.00 97.00 109 LEU A O 1
ATOM 844 N N . LYS A 1 110 ? -9.840 -4.757 4.431 1.00 94.88 110 LYS A N 1
ATOM 845 C CA . LYS A 1 110 ? -11.157 -5.332 4.719 1.00 94.88 110 LYS A CA 1
ATOM 846 C C . LYS A 1 110 ? -12.242 -4.261 4.569 1.00 94.88 110 LYS A C 1
ATOM 848 O O . LYS A 1 110 ? -12.055 -3.125 5.005 1.00 94.88 110 LYS A O 1
ATOM 853 N N . GLU A 1 111 ? -13.369 -4.607 3.946 1.00 93.56 111 GLU A N 1
ATOM 854 C CA . GLU A 1 111 ? -14.391 -3.639 3.505 1.00 93.56 111 GLU A CA 1
ATOM 855 C C . GLU A 1 111 ? -14.902 -2.761 4.661 1.00 93.56 111 GLU A C 1
ATOM 857 O O . GLU A 1 111 ? -15.174 -1.577 4.476 1.00 93.56 111 GLU A O 1
ATOM 862 N N . GLU A 1 112 ? -14.948 -3.298 5.884 1.00 92.25 112 GLU A N 1
ATOM 863 C CA . GLU A 1 112 ? -15.387 -2.563 7.077 1.00 92.25 112 GLU A CA 1
ATOM 864 C C . GLU A 1 112 ? -14.533 -1.328 7.414 1.00 92.25 112 GLU A C 1
ATOM 866 O O . GLU A 1 112 ? -15.053 -0.369 7.991 1.00 92.25 112 GLU A O 1
ATOM 871 N N . PHE A 1 113 ? -13.256 -1.324 7.013 1.00 93.62 113 PHE A N 1
ATOM 872 C CA . PHE A 1 113 ? -12.325 -0.212 7.213 1.00 93.62 113 PHE A CA 1
ATOM 873 C C . PHE A 1 113 ? -12.272 0.743 6.014 1.00 93.62 113 PHE A C 1
ATOM 875 O O . PHE A 1 113 ? -11.652 1.800 6.098 1.00 93.62 113 PHE A O 1
ATOM 882 N N . VAL A 1 114 ? -12.935 0.436 4.894 1.00 94.56 114 VAL A N 1
ATOM 883 C CA . VAL A 1 114 ? -12.914 1.298 3.696 1.00 94.56 114 VAL A CA 1
ATOM 884 C C . VAL A 1 114 ? -13.527 2.667 3.978 1.00 94.56 114 VAL A C 1
ATOM 886 O O . VAL A 1 114 ? -13.035 3.677 3.481 1.00 94.56 114 VAL A O 1
ATOM 889 N N . ARG A 1 115 ? -14.565 2.722 4.818 1.00 94.06 115 ARG A N 1
ATOM 890 C CA . ARG A 1 115 ? -15.187 3.982 5.261 1.00 94.06 115 ARG A CA 1
ATOM 891 C C . ARG A 1 115 ? -14.280 4.837 6.153 1.00 94.06 115 ARG A C 1
ATOM 893 O O . ARG A 1 115 ? -14.566 6.009 6.349 1.00 94.06 115 ARG A O 1
ATOM 900 N N . ASN A 1 116 ? -13.226 4.241 6.707 1.00 95.69 116 ASN A N 1
ATOM 901 C CA . ASN A 1 116 ? -12.259 4.891 7.584 1.00 95.69 116 ASN A CA 1
ATOM 902 C C . ASN A 1 116 ? -11.069 5.474 6.807 1.00 95.69 116 ASN A C 1
ATOM 904 O O . ASN A 1 116 ? -10.174 6.048 7.422 1.00 95.69 116 ASN A O 1
ATOM 908 N N . VAL A 1 117 ? -11.035 5.320 5.478 1.00 97.31 117 VAL A N 1
ATOM 909 C CA . VAL A 1 117 ? -9.980 5.876 4.624 1.00 97.31 117 VAL A CA 1
ATOM 910 C C . VAL A 1 117 ? -10.111 7.394 4.555 1.00 97.31 117 VAL A C 1
ATOM 912 O O . VAL A 1 117 ? -11.094 7.915 4.034 1.00 97.31 117 VAL A O 1
ATOM 915 N N . LEU A 1 118 ? -9.086 8.088 5.044 1.00 97.56 118 LEU A N 1
ATOM 916 C CA . LEU A 1 118 ? -8.956 9.540 4.980 1.00 97.56 118 LEU A CA 1
ATOM 917 C C . LEU A 1 118 ? -8.230 9.989 3.708 1.00 97.56 118 LEU A C 1
ATOM 919 O O . LEU A 1 118 ? -8.587 11.002 3.115 1.00 97.56 118 LEU A O 1
ATOM 923 N N . GLU A 1 119 ? -7.204 9.246 3.285 1.00 97.81 119 GLU A N 1
ATOM 924 C CA . GLU A 1 119 ? -6.349 9.639 2.162 1.00 97.81 119 GLU A CA 1
ATOM 925 C C . GLU A 1 119 ? -5.726 8.420 1.471 1.00 97.81 119 GLU A C 1
ATOM 927 O O . GLU A 1 119 ? -5.412 7.414 2.111 1.00 97.81 119 GLU A O 1
ATOM 932 N N . VAL A 1 120 ? -5.508 8.525 0.156 1.00 97.88 120 VAL A N 1
ATOM 933 C CA . VAL A 1 120 ? -4.747 7.544 -0.628 1.00 97.88 120 VAL A CA 1
ATOM 934 C C . VAL A 1 120 ? -3.705 8.270 -1.477 1.00 97.88 120 VAL A C 1
ATOM 936 O O . VAL A 1 120 ? -4.045 8.855 -2.507 1.00 97.88 120 VAL A O 1
ATOM 939 N N . LYS A 1 121 ? -2.432 8.184 -1.083 1.00 97.81 121 LYS A N 1
ATOM 940 C CA . LYS A 1 121 ? -1.290 8.722 -1.834 1.00 97.81 121 LYS A CA 1
ATOM 941 C C . LYS A 1 121 ? -0.665 7.620 -2.686 1.00 97.81 121 LYS A C 1
ATOM 943 O O . LYS A 1 121 ? -0.300 6.568 -2.176 1.00 97.81 121 LYS A O 1
ATOM 948 N N . ARG A 1 122 ? -0.540 7.843 -3.991 1.00 97.44 122 ARG A N 1
ATOM 949 C CA . ARG A 1 122 ? 0.061 6.897 -4.947 1.00 97.44 122 ARG A CA 1
ATOM 950 C C . ARG A 1 122 ? 1.261 7.572 -5.593 1.00 97.44 122 ARG A C 1
ATOM 952 O O . ARG A 1 122 ? 1.095 8.256 -6.596 1.00 97.44 122 ARG A O 1
ATOM 959 N N . VAL A 1 123 ? 2.419 7.436 -4.957 1.00 96.25 123 VAL A N 1
ATOM 960 C CA . VAL A 1 123 ? 3.631 8.190 -5.301 1.00 96.25 123 VAL A CA 1
ATOM 961 C C . VAL A 1 123 ? 4.247 7.636 -6.584 1.00 96.25 123 VAL A C 1
ATOM 963 O O . VAL A 1 123 ? 4.384 8.354 -7.569 1.00 96.25 123 VAL A O 1
ATOM 966 N N . SER A 1 124 ? 4.496 6.327 -6.621 1.00 95.62 124 SER A N 1
ATOM 967 C CA . SER A 1 124 ? 5.072 5.622 -7.772 1.00 95.62 124 SER A CA 1
ATOM 968 C C . SER A 1 124 ? 4.525 4.196 -7.879 1.00 95.62 124 SER A C 1
ATOM 970 O O . SER A 1 124 ? 3.849 3.704 -6.974 1.00 95.62 124 SER A O 1
ATOM 972 N N . ASP A 1 125 ? 4.834 3.475 -8.961 1.00 94.81 125 ASP A N 1
ATOM 973 C CA . ASP A 1 125 ? 4.515 2.039 -9.075 1.00 94.81 125 ASP A CA 1
ATOM 974 C C . ASP A 1 125 ? 5.296 1.154 -8.081 1.00 94.81 125 ASP A C 1
ATOM 976 O O . ASP A 1 125 ? 5.176 -0.076 -8.125 1.00 94.81 125 ASP A O 1
ATOM 980 N N . ARG A 1 126 ? 6.068 1.782 -7.181 1.00 94.38 126 ARG A N 1
ATOM 981 C CA . ARG A 1 126 ? 6.825 1.181 -6.085 1.00 94.38 126 ARG A CA 1
ATOM 982 C C . ARG A 1 126 ? 6.458 1.716 -4.702 1.00 94.38 126 ARG A C 1
ATOM 984 O O . ARG A 1 126 ? 6.772 1.032 -3.736 1.00 94.38 126 ARG A O 1
ATOM 991 N N . VAL A 1 127 ? 5.817 2.878 -4.571 1.00 96.06 127 VAL A N 1
ATOM 992 C CA . VAL A 1 127 ? 5.481 3.476 -3.266 1.00 96.06 127 VAL A CA 1
ATOM 993 C C . VAL A 1 127 ? 4.055 4.026 -3.267 1.00 96.06 127 VAL A C 1
ATOM 995 O O . VAL A 1 127 ? 3.666 4.834 -4.113 1.00 96.06 127 VAL A O 1
ATOM 998 N N . MET A 1 128 ? 3.261 3.620 -2.278 1.00 97.50 128 MET A N 1
ATOM 999 C CA . MET A 1 128 ? 1.958 4.223 -1.989 1.00 97.50 128 MET A CA 1
ATOM 1000 C C . MET A 1 128 ? 1.655 4.224 -0.491 1.00 97.50 128 MET A C 1
ATOM 1002 O O . MET A 1 128 ? 2.201 3.418 0.253 1.00 97.50 128 MET A O 1
ATOM 1006 N N . SER A 1 129 ? 0.759 5.102 -0.050 1.00 97.06 129 SER A N 1
ATOM 1007 C CA . SER A 1 129 ? 0.327 5.220 1.342 1.00 97.06 129 SER A CA 1
ATOM 1008 C C . SER A 1 129 ? -1.191 5.359 1.445 1.00 97.06 129 SER A C 1
ATOM 1010 O O . SER A 1 129 ? -1.822 6.050 0.640 1.00 97.06 129 SER A O 1
ATOM 1012 N N . LEU A 1 130 ? -1.784 4.693 2.433 1.00 97.62 130 LEU A N 1
ATOM 1013 C CA . LEU A 1 130 ? -3.176 4.852 2.841 1.00 97.62 130 LEU A CA 1
ATOM 1014 C C . LEU A 1 130 ? -3.230 5.421 4.253 1.00 97.62 130 LEU A C 1
ATOM 1016 O O . LEU A 1 130 ? -2.699 4.812 5.178 1.00 97.62 130 LEU A O 1
ATOM 1020 N N . LYS A 1 131 ? -3.946 6.529 4.434 1.00 97.62 131 LYS A N 1
ATOM 1021 C CA . LYS A 1 131 ? -4.253 7.085 5.754 1.00 97.62 131 LYS A CA 1
ATOM 1022 C C . LYS A 1 131 ? -5.650 6.646 6.180 1.00 97.62 131 LYS A C 1
ATOM 1024 O O . LYS A 1 131 ? -6.611 6.842 5.435 1.00 97.62 131 LYS A O 1
ATOM 1029 N N . LEU A 1 132 ? -5.763 6.067 7.369 1.00 96.12 132 LEU A N 1
ATOM 1030 C CA . LEU A 1 132 ? -6.995 5.548 7.961 1.00 96.12 132 LEU A CA 1
ATOM 1031 C C . LEU A 1 132 ? -7.208 6.157 9.351 1.00 96.12 132 LEU A C 1
ATOM 1033 O O . LEU A 1 132 ? -6.237 6.367 10.072 1.00 96.12 132 LEU A O 1
ATOM 1037 N N . GLU A 1 133 ? -8.455 6.354 9.773 1.00 94.31 133 GLU A N 1
ATOM 1038 C CA . GLU A 1 133 ? -8.793 6.655 11.172 1.00 94.31 133 GLU A CA 1
ATOM 1039 C C . GLU A 1 133 ? -9.603 5.517 11.792 1.00 94.31 133 GLU A C 1
ATOM 1041 O O . GLU A 1 133 ? -10.753 5.287 11.423 1.00 94.31 133 GLU A O 1
ATOM 1046 N N . ILE A 1 134 ? -9.031 4.813 12.768 1.00 88.25 134 ILE A N 1
ATOM 1047 C CA . ILE A 1 134 ? -9.674 3.676 13.433 1.00 88.25 134 ILE A CA 1
ATOM 1048 C C . ILE A 1 134 ? -9.759 3.968 14.931 1.00 88.25 134 ILE A C 1
ATOM 1050 O O . ILE A 1 134 ? -8.743 4.135 15.600 1.00 88.25 134 ILE A O 1
ATOM 1054 N N . GLU A 1 135 ? -10.987 4.061 15.448 1.00 87.88 135 GLU A N 1
ATOM 1055 C CA . GLU A 1 135 ? -11.285 4.377 16.857 1.00 87.88 135 GLU A CA 1
ATOM 1056 C C . GLU A 1 135 ? -10.544 5.625 17.393 1.00 87.88 135 GLU A C 1
ATOM 1058 O O . GLU A 1 135 ? -10.061 5.646 18.525 1.00 87.88 135 GLU A O 1
ATOM 1063 N N . GLY A 1 136 ? -10.443 6.678 16.572 1.00 85.88 136 GLY A N 1
ATOM 1064 C CA . GLY A 1 136 ? -9.766 7.933 16.928 1.00 85.88 136 GLY A CA 1
ATOM 1065 C C . GLY A 1 136 ? -8.235 7.870 16.869 1.00 85.88 136 GLY A C 1
ATOM 1066 O O . GLY A 1 136 ? -7.559 8.781 17.347 1.00 85.88 136 GLY A O 1
ATOM 1067 N N . VAL A 1 137 ? -7.669 6.797 16.309 1.00 88.31 137 VAL A N 1
ATOM 1068 C CA . VAL A 1 137 ? -6.241 6.679 16.000 1.00 88.31 137 VAL A CA 1
ATOM 1069 C C . VAL A 1 137 ? -6.047 6.799 14.494 1.00 88.31 137 VAL A C 1
ATOM 1071 O O . VAL A 1 137 ? -6.590 5.999 13.734 1.00 88.31 137 VAL A O 1
ATOM 1074 N N . ILE A 1 138 ? -5.230 7.762 14.068 1.00 92.56 138 ILE A N 1
ATOM 1075 C CA . ILE A 1 138 ? -4.807 7.878 12.670 1.00 92.56 138 ILE A CA 1
ATOM 1076 C C . ILE A 1 138 ? -3.640 6.918 12.417 1.00 92.56 138 ILE A C 1
ATOM 1078 O O . ILE A 1 138 ? -2.631 6.952 13.128 1.00 92.56 138 ILE A O 1
ATOM 1082 N N . LEU A 1 139 ? -3.794 6.062 11.410 1.00 94.56 139 LEU A N 1
ATOM 1083 C CA . LEU A 1 139 ? -2.829 5.068 10.958 1.00 94.56 139 LEU A CA 1
ATOM 1084 C C . LEU A 1 139 ? -2.494 5.301 9.481 1.00 94.56 139 LEU A C 1
ATOM 1086 O O . LEU A 1 139 ? -3.382 5.316 8.635 1.00 94.56 139 LEU A O 1
ATOM 1090 N N . ASN A 1 140 ? -1.209 5.408 9.173 1.00 95.62 140 ASN A N 1
ATOM 1091 C CA . ASN A 1 140 ? -0.669 5.470 7.822 1.00 95.62 140 ASN A CA 1
ATOM 1092 C C . ASN A 1 140 ? -0.075 4.109 7.462 1.00 95.62 140 ASN A C 1
ATOM 1094 O O . ASN A 1 140 ? 0.842 3.634 8.126 1.00 95.62 140 ASN A O 1
ATOM 1098 N N . VAL A 1 141 ? -0.601 3.482 6.418 1.00 95.62 141 VAL A N 1
ATOM 1099 C CA . VAL A 1 141 ? -0.130 2.204 5.887 1.00 95.62 141 VAL A CA 1
ATOM 1100 C C . VAL A 1 141 ? 0.624 2.480 4.599 1.00 95.62 141 VAL A C 1
ATOM 1102 O O . VAL A 1 141 ? 0.015 2.830 3.590 1.00 95.62 141 VAL A O 1
ATOM 1105 N N . VAL A 1 142 ? 1.939 2.313 4.628 1.00 95.25 142 VAL A N 1
ATOM 1106 C CA . VAL A 1 142 ? 2.818 2.528 3.478 1.00 95.25 142 VAL A CA 1
ATOM 1107 C C . VAL A 1 142 ? 3.140 1.181 2.839 1.00 95.25 142 VAL A C 1
ATOM 1109 O O . VAL A 1 142 ? 3.629 0.276 3.510 1.00 95.25 142 VAL A O 1
ATOM 1112 N N . SER A 1 143 ? 2.871 1.038 1.542 1.00 95.19 143 SER A N 1
ATOM 1113 C CA . SER A 1 143 ? 3.283 -0.116 0.744 1.00 95.19 143 SER A CA 1
ATOM 1114 C C . SER A 1 143 ? 4.460 0.252 -0.150 1.00 95.19 143 SER A C 1
ATOM 1116 O O . SER A 1 143 ? 4.331 1.143 -0.992 1.00 95.19 143 SER A O 1
ATOM 1118 N N . GLY A 1 144 ? 5.574 -0.467 0.006 1.00 93.38 144 GLY A N 1
ATOM 1119 C CA . GLY A 1 144 ? 6.812 -0.260 -0.750 1.00 93.38 144 GLY A CA 1
ATOM 1120 C C . GLY A 1 144 ? 7.252 -1.496 -1.542 1.00 93.38 144 GLY A C 1
ATOM 1121 O O . GLY A 1 144 ? 7.116 -2.621 -1.068 1.00 93.38 144 GLY A O 1
ATOM 1122 N N . TYR A 1 145 ? 7.807 -1.311 -2.736 1.00 89.94 145 TYR A N 1
ATOM 1123 C CA . TYR A 1 145 ? 8.443 -2.366 -3.528 1.00 89.94 145 TYR A CA 1
ATOM 1124 C C . TYR A 1 145 ? 9.845 -1.937 -3.962 1.00 89.94 145 TYR A C 1
ATOM 1126 O O . TYR A 1 145 ? 10.012 -1.214 -4.955 1.00 89.94 145 TYR A O 1
ATOM 1134 N N . ALA A 1 146 ? 10.856 -2.392 -3.220 1.00 85.69 146 ALA A N 1
ATOM 1135 C CA . ALA A 1 146 ? 12.229 -1.991 -3.470 1.00 85.69 146 ALA A CA 1
ATOM 1136 C C . ALA A 1 146 ? 12.715 -2.511 -4.838 1.00 85.69 146 ALA A C 1
ATOM 1138 O O . ALA A 1 146 ? 12.376 -3.629 -5.253 1.00 85.69 146 ALA A O 1
ATOM 1139 N N . PRO A 1 147 ? 13.502 -1.712 -5.574 1.00 83.44 147 PRO A N 1
ATOM 1140 C CA . PRO A 1 147 ? 14.171 -2.177 -6.784 1.00 83.44 147 PRO A CA 1
ATOM 1141 C C . PRO A 1 147 ? 15.141 -3.329 -6.484 1.00 83.44 147 PRO A C 1
ATOM 1143 O O . PRO A 1 147 ? 15.630 -3.485 -5.367 1.00 83.44 147 PRO A O 1
ATOM 1146 N N . GLN A 1 148 ? 15.404 -4.159 -7.495 1.00 76.56 148 GLN A N 1
ATOM 1147 C CA . GLN A 1 148 ? 16.312 -5.301 -7.366 1.00 76.56 148 GLN A CA 1
ATOM 1148 C C . GLN A 1 148 ? 17.763 -4.832 -7.174 1.00 76.56 148 GLN A C 1
ATOM 1150 O O . GLN A 1 148 ? 18.133 -3.727 -7.569 1.00 76.56 148 GLN A O 1
ATOM 1155 N N . VAL A 1 149 ? 18.628 -5.695 -6.628 1.00 72.25 149 VAL A N 1
ATOM 1156 C CA . VAL A 1 149 ? 20.059 -5.378 -6.428 1.00 72.25 149 VAL A CA 1
ATOM 1157 C C . VAL A 1 149 ? 20.763 -4.997 -7.738 1.00 72.25 149 VAL A C 1
ATOM 1159 O O . VAL A 1 149 ? 21.663 -4.164 -7.713 1.00 72.25 149 VAL A O 1
ATOM 1162 N N . VAL A 1 150 ? 20.324 -5.550 -8.871 1.00 70.62 150 VAL A N 1
ATOM 1163 C CA . VAL A 1 150 ? 20.900 -5.301 -10.207 1.00 70.62 150 VAL A CA 1
ATOM 1164 C C . VAL A 1 150 ? 20.336 -4.029 -10.866 1.00 70.62 150 VAL A C 1
ATOM 1166 O O . VAL A 1 150 ? 20.788 -3.646 -11.936 1.00 70.62 150 VAL A O 1
ATOM 1169 N N . CYS A 1 151 ? 19.357 -3.359 -10.248 1.00 74.81 151 CYS A N 1
ATOM 1170 C CA . CYS A 1 151 ? 18.862 -2.075 -10.741 1.00 74.81 151 CYS A CA 1
ATOM 1171 C C . CYS A 1 151 ? 19.917 -0.973 -10.590 1.00 74.81 151 CYS A C 1
ATOM 1173 O O . CYS A 1 151 ? 20.721 -0.984 -9.648 1.00 74.81 151 CYS A O 1
ATOM 1175 N N . GLU A 1 152 ? 19.832 0.006 -11.491 1.00 80.25 152 GLU A N 1
ATOM 1176 C CA . GLU A 1 152 ? 20.656 1.212 -11.488 1.00 80.25 152 GLU A CA 1
ATOM 1177 C C . GLU A 1 152 ? 20.559 1.947 -10.146 1.00 80.25 152 GLU A C 1
ATOM 1179 O O . GLU A 1 152 ? 19.510 1.952 -9.488 1.00 80.25 152 GLU A O 1
ATOM 1184 N N . LEU A 1 153 ? 21.657 2.590 -9.740 1.00 80.88 153 LEU A N 1
ATOM 1185 C CA . LEU A 1 153 ? 21.720 3.345 -8.485 1.00 80.88 153 LEU A CA 1
ATOM 1186 C C . LEU A 1 153 ? 20.618 4.412 -8.415 1.00 80.88 153 LEU A C 1
ATOM 1188 O O . LEU A 1 153 ? 19.957 4.536 -7.389 1.00 80.88 153 LEU A O 1
ATOM 1192 N N . GLU A 1 154 ? 20.347 5.084 -9.534 1.00 85.25 154 GLU A N 1
ATOM 1193 C CA . GLU A 1 154 ? 19.303 6.105 -9.651 1.00 85.25 154 GLU A CA 1
ATOM 1194 C C . GLU A 1 154 ? 17.904 5.564 -9.302 1.00 85.25 154 GLU A C 1
ATOM 1196 O O . GLU A 1 154 ? 17.114 6.242 -8.648 1.00 85.25 154 GLU A O 1
ATOM 1201 N N . GLU A 1 155 ? 17.577 4.318 -9.673 1.00 83.75 155 GLU A N 1
ATOM 1202 C CA . GLU A 1 155 ? 16.284 3.721 -9.312 1.00 83.75 155 GLU A CA 1
ATOM 1203 C C . GLU A 1 155 ? 16.183 3.431 -7.812 1.00 83.75 155 GLU A C 1
ATOM 1205 O O . GLU A 1 155 ? 15.101 3.563 -7.232 1.00 83.75 155 GLU A O 1
ATOM 1210 N N . LYS A 1 156 ? 17.297 3.034 -7.184 1.00 84.81 156 LYS A N 1
ATOM 1211 C CA . LYS A 1 156 ? 17.374 2.802 -5.736 1.00 84.81 156 LYS A CA 1
ATOM 1212 C C . LYS A 1 156 ? 17.234 4.112 -4.975 1.00 84.81 156 LYS A C 1
ATOM 1214 O O . LYS A 1 156 ? 16.409 4.189 -4.071 1.00 84.81 156 LYS A O 1
ATOM 1219 N N . GLU A 1 157 ? 17.999 5.129 -5.357 1.00 88.50 157 GLU A N 1
ATOM 1220 C CA . GLU A 1 157 ? 17.948 6.460 -4.747 1.00 88.50 157 GLU A CA 1
ATOM 1221 C C . GLU A 1 157 ? 16.560 7.082 -4.885 1.00 88.50 157 GLU A C 1
ATOM 1223 O O . GLU A 1 157 ? 16.015 7.576 -3.901 1.00 88.50 157 GLU A O 1
ATOM 1228 N N . ARG A 1 158 ? 15.932 6.965 -6.064 1.00 91.19 158 ARG A N 1
ATOM 1229 C CA . ARG A 1 158 ? 14.562 7.442 -6.273 1.00 91.19 158 ARG A CA 1
ATOM 1230 C C . ARG A 1 158 ? 13.568 6.758 -5.336 1.00 91.19 158 ARG A C 1
ATOM 1232 O O . ARG A 1 158 ? 12.748 7.443 -4.739 1.00 91.19 158 ARG A O 1
ATOM 1239 N N . PHE A 1 159 ? 13.649 5.436 -5.170 1.00 91.00 159 PHE A N 1
ATOM 1240 C CA . PHE A 1 159 ? 12.765 4.713 -4.248 1.00 91.00 159 PHE A CA 1
ATOM 1241 C C . PHE A 1 159 ? 12.917 5.192 -2.798 1.00 91.00 159 PHE A C 1
ATOM 1243 O O . PHE A 1 159 ? 11.912 5.423 -2.129 1.00 91.00 159 PHE A O 1
ATOM 1250 N N . TRP A 1 160 ? 14.153 5.351 -2.313 1.00 89.50 160 TRP A N 1
ATOM 1251 C CA . TRP A 1 160 ? 14.395 5.825 -0.948 1.00 89.50 160 TRP A CA 1
ATOM 1252 C C . TRP A 1 160 ? 13.952 7.276 -0.760 1.00 89.50 160 TRP A C 1
ATOM 1254 O O . TRP A 1 160 ? 13.299 7.571 0.231 1.00 89.50 160 TRP A O 1
ATOM 1264 N N . SER A 1 161 ? 14.201 8.143 -1.744 1.00 93.69 161 SER A N 1
ATOM 1265 C CA . SER A 1 161 ? 13.725 9.529 -1.729 1.00 93.69 161 SER A CA 1
ATOM 1266 C C . SER A 1 161 ? 12.196 9.618 -1.692 1.00 93.69 161 SER A C 1
ATOM 1268 O O . SER A 1 161 ? 11.650 10.402 -0.924 1.00 93.69 161 SER A O 1
ATOM 1270 N N . GLU A 1 162 ? 11.495 8.816 -2.500 1.00 94.75 162 GLU A N 1
ATOM 1271 C CA . GLU A 1 162 ? 10.026 8.761 -2.513 1.00 94.75 162 GLU A CA 1
ATOM 1272 C C . GLU A 1 162 ? 9.464 8.232 -1.184 1.00 94.75 162 GLU A C 1
ATOM 1274 O O . GLU A 1 162 ? 8.425 8.698 -0.712 1.00 94.75 162 GLU A O 1
ATOM 1279 N N . LEU A 1 163 ? 10.128 7.241 -0.579 1.00 92.38 163 LEU A N 1
ATOM 1280 C CA . LEU A 1 163 ? 9.730 6.703 0.718 1.00 92.38 163 LEU A CA 1
ATOM 1281 C C . LEU A 1 163 ? 9.945 7.734 1.833 1.00 92.38 163 LEU A C 1
ATOM 1283 O O . LEU A 1 163 ? 9.032 7.938 2.634 1.00 92.38 163 LEU A O 1
ATOM 1287 N N . ASP A 1 164 ? 11.098 8.402 1.860 1.00 93.25 164 ASP A N 1
ATOM 1288 C CA . ASP A 1 164 ? 11.414 9.439 2.845 1.00 93.25 164 ASP A CA 1
ATOM 1289 C C . ASP A 1 164 ? 10.431 10.608 2.756 1.00 93.25 164 ASP A C 1
ATOM 1291 O O . ASP A 1 164 ? 9.884 11.013 3.778 1.00 93.25 164 ASP A O 1
ATOM 1295 N N . GLU A 1 165 ? 10.084 11.073 1.553 1.00 94.44 165 GLU A N 1
ATOM 1296 C CA . GLU A 1 165 ? 9.084 12.135 1.372 1.00 94.44 165 GLU A CA 1
ATOM 1297 C C . GLU A 1 165 ? 7.714 11.740 1.956 1.00 94.44 165 GLU A C 1
ATOM 1299 O O . GLU A 1 165 ? 7.042 12.536 2.623 1.00 94.44 165 GLU A O 1
ATOM 1304 N N . VAL A 1 166 ? 7.290 10.484 1.761 1.00 93.75 166 VAL A N 1
ATOM 1305 C CA . VAL A 1 166 ? 6.058 9.976 2.383 1.00 93.75 166 VAL A CA 1
ATOM 1306 C C . VAL A 1 166 ? 6.172 10.015 3.900 1.00 93.75 166 VAL A C 1
ATOM 1308 O O . VAL A 1 166 ? 5.230 10.475 4.548 1.00 93.75 166 VAL A O 1
ATOM 1311 N N . MET A 1 167 ? 7.295 9.560 4.455 1.00 90.75 167 MET A N 1
ATOM 1312 C CA . MET A 1 167 ? 7.527 9.508 5.898 1.00 90.75 167 MET A CA 1
ATOM 1313 C C . MET A 1 167 ? 7.580 10.903 6.531 1.00 90.75 167 MET A C 1
ATOM 1315 O O . MET A 1 167 ? 6.955 11.115 7.568 1.00 90.75 167 MET A O 1
ATOM 1319 N N . GLU A 1 168 ? 8.237 11.866 5.888 1.00 93.38 168 GLU A N 1
ATOM 1320 C CA . GLU A 1 168 ? 8.300 13.266 6.326 1.00 93.38 168 GLU A CA 1
ATOM 1321 C C . GLU A 1 168 ? 6.937 13.964 6.252 1.00 93.38 168 GLU A C 1
ATOM 1323 O O . GLU A 1 168 ? 6.629 14.833 7.069 1.00 93.38 168 GLU A O 1
ATOM 1328 N N . SER A 1 169 ? 6.079 13.558 5.310 1.00 92.62 169 SER A N 1
ATOM 1329 C CA . SER A 1 169 ? 4.723 14.103 5.194 1.00 92.62 169 SER A CA 1
ATOM 1330 C C . SER A 1 169 ? 3.774 13.652 6.312 1.00 92.62 169 SER A C 1
ATOM 1332 O O . SER A 1 169 ? 2.667 14.191 6.425 1.00 92.62 169 SER A O 1
ATOM 1334 N N . ILE A 1 170 ? 4.159 12.650 7.113 1.00 90.81 170 ILE A N 1
ATOM 1335 C CA . ILE A 1 170 ? 3.320 12.100 8.178 1.00 90.81 170 ILE A CA 1
ATOM 1336 C C . ILE A 1 170 ? 3.565 12.866 9.490 1.00 90.81 170 ILE A C 1
ATOM 1338 O O . ILE A 1 170 ? 4.683 12.877 10.005 1.00 90.81 170 ILE A O 1
ATOM 1342 N N . PRO A 1 171 ? 2.522 13.468 10.096 1.00 92.06 171 PRO A N 1
ATOM 1343 C CA . PRO A 1 171 ? 2.651 14.134 11.386 1.00 92.06 171 PRO A CA 1
ATOM 1344 C C . PRO A 1 171 ? 3.127 13.187 12.494 1.00 92.06 171 PRO A C 1
ATOM 1346 O O . PRO A 1 171 ? 2.646 12.062 12.621 1.00 92.06 171 PRO A O 1
ATOM 1349 N N . THR A 1 172 ? 3.985 13.687 13.384 1.00 84.12 172 THR A N 1
ATOM 1350 C CA . THR A 1 172 ? 4.609 12.923 14.486 1.00 84.12 172 THR A CA 1
ATOM 1351 C C . THR A 1 172 ? 3.625 12.293 15.483 1.00 84.12 172 THR A C 1
ATOM 1353 O O . THR A 1 172 ? 4.002 11.400 16.241 1.00 84.12 172 THR A O 1
ATOM 1356 N N . GLY A 1 173 ? 2.364 12.741 15.506 1.00 85.69 173 GLY A N 1
ATOM 1357 C CA . GLY A 1 173 ? 1.297 12.177 16.340 1.00 85.69 173 GLY A CA 1
ATOM 1358 C C . GLY A 1 173 ? 0.527 11.013 15.706 1.00 85.69 173 GLY A C 1
ATOM 1359 O O . GLY A 1 173 ? -0.247 10.349 16.400 1.00 85.69 173 GLY A O 1
ATOM 1360 N N . GLU A 1 174 ? 0.714 10.762 14.410 1.00 90.50 174 GLU A N 1
ATOM 1361 C CA . GLU A 1 174 ? 0.045 9.685 13.681 1.00 90.50 174 GLU A CA 1
ATOM 1362 C C . GLU A 1 174 ? 0.859 8.384 13.750 1.00 90.50 174 GLU A C 1
ATOM 1364 O O . GLU A 1 174 ? 2.080 8.382 13.904 1.00 90.50 174 GLU A O 1
ATOM 1369 N N . ARG A 1 175 ? 0.182 7.235 13.657 1.00 89.94 175 ARG A N 1
ATOM 1370 C CA . ARG A 1 175 ? 0.852 5.931 13.587 1.00 89.94 175 ARG A CA 1
ATOM 1371 C C . ARG A 1 175 ? 1.257 5.633 12.152 1.00 89.94 175 ARG A C 1
ATOM 1373 O O . ARG A 1 175 ? 0.535 5.996 11.227 1.00 89.94 175 ARG A O 1
ATOM 1380 N N . VAL A 1 176 ? 2.361 4.912 11.979 1.00 91.25 176 VAL A N 1
ATOM 1381 C CA . VAL A 1 176 ? 2.831 4.448 10.670 1.00 91.25 176 VAL A CA 1
ATOM 1382 C C . VAL A 1 176 ? 3.130 2.960 10.731 1.00 91.25 176 VAL A C 1
ATOM 1384 O O . VAL A 1 176 ? 3.720 2.486 11.700 1.00 91.25 176 VAL A O 1
ATOM 1387 N N . VAL A 1 177 ? 2.719 2.233 9.697 1.00 90.38 177 VAL A N 1
ATOM 1388 C CA . VAL A 1 177 ? 3.144 0.861 9.421 1.00 90.38 177 VAL A CA 1
ATOM 1389 C C . VAL A 1 177 ? 3.619 0.797 7.977 1.00 90.38 177 VAL A C 1
ATOM 1391 O O . VAL A 1 177 ? 2.927 1.263 7.074 1.00 90.38 177 VAL A O 1
ATOM 1394 N N . ILE A 1 178 ? 4.789 0.202 7.764 1.00 91.06 178 ILE A N 1
ATOM 1395 C CA . ILE A 1 178 ? 5.375 0.010 6.439 1.00 91.06 178 ILE A CA 1
ATOM 1396 C C . ILE A 1 178 ? 5.332 -1.483 6.119 1.00 91.06 178 ILE A C 1
ATOM 1398 O O . ILE A 1 178 ? 5.890 -2.293 6.854 1.00 91.06 178 ILE A O 1
ATOM 1402 N N . GLY A 1 179 ? 4.659 -1.845 5.031 1.00 89.81 179 GLY A N 1
ATOM 1403 C CA . GLY A 1 179 ? 4.706 -3.180 4.444 1.00 89.81 179 GLY A CA 1
ATOM 1404 C C . GLY A 1 179 ? 5.455 -3.116 3.124 1.00 89.81 179 GLY A C 1
ATOM 1405 O O . GLY A 1 179 ? 4.935 -2.586 2.142 1.00 89.81 179 GLY A O 1
ATOM 1406 N N . ALA A 1 180 ? 6.680 -3.626 3.096 1.00 82.81 180 ALA A N 1
ATOM 1407 C CA . ALA A 1 180 ? 7.517 -3.547 1.914 1.00 82.81 180 ALA A CA 1
ATOM 1408 C C . ALA A 1 180 ? 8.252 -4.853 1.628 1.00 82.81 180 ALA A C 1
ATOM 1410 O O . ALA A 1 180 ? 8.575 -5.614 2.539 1.00 82.81 180 ALA A O 1
ATOM 1411 N N . ASP A 1 181 ? 8.511 -5.083 0.345 1.00 77.81 181 ASP A N 1
ATOM 1412 C CA . ASP A 1 181 ? 9.404 -6.135 -0.125 1.00 77.81 181 ASP A CA 1
ATOM 1413 C C . ASP A 1 181 ? 10.758 -5.505 -0.471 1.00 77.81 181 ASP A C 1
ATOM 1415 O O . ASP A 1 181 ? 10.898 -4.777 -1.462 1.00 77.81 181 ASP A O 1
ATOM 1419 N N . PHE A 1 182 ? 11.732 -5.728 0.410 1.00 62.59 182 PHE A N 1
ATOM 1420 C CA . PHE A 1 182 ? 13.108 -5.292 0.234 1.00 62.59 182 PHE A CA 1
ATOM 1421 C C . PHE A 1 182 ? 13.888 -6.453 -0.381 1.00 62.59 182 PHE A C 1
ATOM 1423 O O . PHE A 1 182 ? 14.433 -7.279 0.344 1.00 62.59 182 PHE A O 1
ATOM 1430 N N . ASN A 1 183 ? 13.918 -6.521 -1.716 1.00 61.78 183 ASN A N 1
ATOM 1431 C CA . ASN A 1 183 ? 14.647 -7.508 -2.530 1.00 61.78 183 ASN A CA 1
ATOM 1432 C C . ASN A 1 183 ? 16.189 -7.453 -2.343 1.00 61.78 183 ASN A C 1
ATOM 1434 O O . ASN A 1 183 ? 16.944 -7.301 -3.306 1.00 61.78 183 ASN A O 1
ATOM 1438 N N . GLY A 1 184 ? 16.682 -7.547 -1.107 1.00 44.31 184 GLY A N 1
ATOM 1439 C CA . GLY A 1 184 ? 18.092 -7.632 -0.751 1.00 44.31 184 GLY A CA 1
ATOM 1440 C C . GLY A 1 184 ? 18.540 -9.088 -0.651 1.00 44.31 184 GLY A C 1
ATOM 1441 O O . GLY A 1 184 ? 17.942 -9.882 0.070 1.00 44.31 184 GLY A O 1
ATOM 1442 N N . HIS A 1 185 ? 19.612 -9.443 -1.359 1.00 30.70 185 HIS A N 1
ATOM 1443 C CA . HIS A 1 185 ? 20.342 -10.680 -1.093 1.00 30.70 185 HIS A CA 1
ATOM 1444 C C . HIS A 1 185 ? 20.977 -10.545 0.300 1.00 30.70 185 HIS A C 1
ATOM 1446 O O . HIS A 1 185 ? 21.926 -9.781 0.475 1.00 30.70 185 HIS A O 1
ATOM 1452 N N . VAL A 1 186 ? 20.428 -11.232 1.302 1.00 40.88 186 VAL A N 1
ATOM 1453 C CA . VAL A 1 186 ? 21.106 -11.401 2.591 1.00 40.88 186 VAL A CA 1
ATOM 1454 C C . VAL A 1 186 ? 22.296 -12.326 2.328 1.00 40.88 186 VAL A C 1
ATOM 1456 O O . VAL A 1 186 ? 22.115 -13.435 1.829 1.00 40.88 186 VAL A O 1
ATOM 1459 N N . GLY A 1 187 ? 23.513 -11.836 2.578 1.00 31.30 187 GLY A N 1
ATOM 1460 C CA . GLY A 1 187 ? 24.729 -12.648 2.520 1.00 31.30 187 GLY A CA 1
ATOM 1461 C C . GLY A 1 187 ? 24.630 -13.866 3.442 1.00 31.30 187 GLY A C 1
ATOM 1462 O O . GLY A 1 187 ? 23.898 -13.838 4.428 1.00 31.30 187 GLY A O 1
ATOM 1463 N N . GLU A 1 188 ? 25.335 -14.939 3.086 1.00 35.81 188 GLU A N 1
ATOM 1464 C CA . GLU A 1 188 ? 25.345 -16.226 3.790 1.00 35.81 188 GLU A CA 1
ATOM 1465 C C . GLU A 1 188 ? 25.365 -16.091 5.321 1.00 35.81 188 GLU A C 1
ATOM 1467 O O . GLU A 1 188 ? 26.285 -15.509 5.894 1.00 35.81 188 GLU A O 1
ATOM 1472 N N . GLY A 1 189 ? 24.373 -16.700 5.979 1.00 35.81 189 GLY A N 1
ATOM 1473 C CA . GLY A 1 189 ? 24.402 -16.936 7.422 1.00 35.81 189 GLY A CA 1
ATOM 1474 C C . GLY A 1 189 ? 23.062 -16.761 8.129 1.00 35.81 189 GLY A C 1
ATOM 1475 O O . GLY A 1 189 ? 22.881 -15.784 8.842 1.00 35.81 189 GLY A O 1
ATOM 1476 N N . ASN A 1 190 ? 22.135 -17.706 7.937 1.00 32.84 190 ASN A N 1
ATOM 1477 C CA . ASN A 1 190 ? 21.401 -18.373 9.025 1.00 32.84 190 ASN A CA 1
ATOM 1478 C C . ASN A 1 190 ? 20.330 -19.305 8.444 1.00 32.84 190 ASN A C 1
ATOM 1480 O O . ASN A 1 190 ? 19.255 -18.900 8.010 1.00 32.84 190 ASN A O 1
ATOM 1484 N N . THR A 1 191 ? 20.660 -20.591 8.437 1.00 36.44 191 THR A N 1
ATOM 1485 C CA . THR A 1 191 ? 19.703 -21.692 8.392 1.00 36.44 191 THR A CA 1
ATOM 1486 C C . THR A 1 191 ? 18.851 -21.697 9.655 1.00 36.44 191 THR A C 1
ATOM 1488 O O . THR A 1 191 ? 19.398 -21.798 10.751 1.00 36.44 191 THR A O 1
ATOM 1491 N N . GLY A 1 192 ? 17.534 -21.705 9.459 1.00 35.78 192 GLY A N 1
ATOM 1492 C CA . GLY A 1 192 ? 16.537 -21.946 10.497 1.00 35.78 192 GLY A CA 1
ATOM 1493 C C . GLY A 1 192 ? 15.910 -20.654 10.986 1.00 35.78 192 GLY A C 1
ATOM 1494 O O . GLY A 1 192 ? 16.543 -19.941 11.745 1.00 35.78 192 GLY A O 1
ATOM 1495 N N . ASP A 1 193 ? 14.703 -20.364 10.497 1.00 32.16 193 ASP A N 1
ATOM 1496 C CA . ASP A 1 193 ? 13.572 -19.924 11.322 1.00 32.16 193 ASP A CA 1
ATOM 1497 C C . ASP A 1 193 ? 12.307 -19.890 10.446 1.00 32.16 193 ASP A C 1
ATOM 1499 O O . ASP A 1 193 ? 12.104 -19.039 9.576 1.00 32.16 193 ASP A O 1
ATOM 1503 N N . GLU A 1 194 ? 11.484 -20.919 10.644 1.00 35.44 194 GLU A N 1
ATOM 1504 C CA . GLU A 1 194 ? 10.093 -20.987 10.210 1.00 35.44 194 GLU A CA 1
ATOM 1505 C C . GLU A 1 194 ? 9.249 -20.008 11.051 1.00 35.44 194 GLU A C 1
ATOM 1507 O O . GLU A 1 194 ? 9.531 -19.791 12.221 1.00 35.44 194 GLU A O 1
ATOM 1512 N N . GLU A 1 195 ? 8.188 -19.453 10.455 1.00 39.66 195 GLU A N 1
ATOM 1513 C CA . GLU A 1 195 ? 7.166 -18.612 11.105 1.00 39.66 195 GLU A CA 1
ATOM 1514 C C . GLU A 1 195 ? 7.631 -17.318 11.799 1.00 39.66 195 GLU A C 1
ATOM 1516 O O . GLU A 1 195 ? 7.997 -17.300 12.968 1.00 39.66 195 GLU A O 1
ATOM 1521 N N . VAL A 1 196 ? 7.393 -16.165 11.161 1.00 28.56 196 VAL A N 1
ATOM 1522 C CA . VAL A 1 196 ? 7.317 -14.894 11.905 1.00 28.56 196 VAL A CA 1
ATOM 1523 C C . VAL A 1 196 ? 6.072 -14.116 11.498 1.00 28.56 196 VAL A C 1
ATOM 1525 O O . VAL A 1 196 ? 6.150 -13.184 10.715 1.00 28.56 196 VAL A O 1
ATOM 1528 N N . MET A 1 197 ? 4.897 -14.486 12.025 1.00 30.38 197 MET A N 1
ATOM 1529 C CA . MET A 1 197 ? 3.766 -13.551 12.135 1.00 30.38 197 MET A CA 1
ATOM 1530 C C . MET A 1 197 ? 3.988 -12.667 13.368 1.00 30.38 197 MET A C 1
ATOM 1532 O O . MET A 1 197 ? 3.793 -13.110 14.497 1.00 30.38 197 MET A O 1
ATOM 1536 N N . GLY A 1 198 ? 4.399 -11.416 13.161 1.00 32.41 198 GLY A N 1
ATOM 1537 C CA . GLY A 1 198 ? 4.539 -10.442 14.242 1.00 32.41 198 GLY A CA 1
ATOM 1538 C C . GLY A 1 198 ? 3.182 -9.904 14.707 1.00 32.41 198 GLY A C 1
ATOM 1539 O O . GLY A 1 198 ? 2.423 -9.351 13.914 1.00 32.41 198 GLY A O 1
ATOM 1540 N N . ASN A 1 199 ? 2.886 -10.020 16.003 1.00 29.20 199 ASN A N 1
ATOM 1541 C CA . ASN A 1 199 ? 1.880 -9.184 16.657 1.00 29.20 199 ASN A CA 1
ATOM 1542 C C . ASN A 1 199 ? 2.491 -7.795 16.897 1.00 29.20 199 ASN A C 1
ATOM 1544 O O . ASN A 1 199 ? 3.490 -7.681 17.605 1.00 29.20 199 ASN A O 1
ATOM 1548 N N . LEU A 1 200 ? 1.882 -6.736 16.356 1.00 34.66 200 LEU A N 1
ATOM 1549 C CA . LEU A 1 200 ? 2.260 -5.363 16.697 1.00 34.66 200 LEU A CA 1
ATOM 1550 C C . LEU A 1 200 ? 1.661 -4.995 18.063 1.00 34.66 200 LEU A C 1
ATOM 1552 O O . LEU A 1 200 ? 0.524 -4.534 18.163 1.00 34.66 200 LEU A O 1
ATOM 1556 N N . GLU A 1 201 ? 2.430 -5.204 19.129 1.00 27.62 201 GLU A N 1
ATOM 1557 C CA . GLU A 1 201 ? 2.077 -4.744 20.471 1.00 27.62 201 GLU A CA 1
ATOM 1558 C C . GLU A 1 201 ? 2.534 -3.284 20.652 1.00 27.62 201 GLU A C 1
ATOM 1560 O O . GLU A 1 201 ? 3.707 -2.982 20.866 1.00 27.62 201 GLU A O 1
ATOM 1565 N N . LEU A 1 202 ? 1.598 -2.337 20.530 1.00 34.50 202 LEU A N 1
ATOM 1566 C CA . LEU A 1 202 ? 1.881 -0.903 20.645 1.00 34.50 202 LEU A CA 1
ATOM 1567 C C . LEU A 1 202 ? 2.182 -0.502 22.099 1.00 34.50 202 LEU A C 1
ATOM 1569 O O . LEU A 1 202 ? 1.294 -0.074 22.842 1.00 34.50 202 LEU A O 1
ATOM 1573 N N . ARG A 1 203 ? 3.454 -0.540 22.501 1.00 25.89 203 ARG A N 1
ATOM 1574 C CA . ARG A 1 203 ? 3.927 0.194 23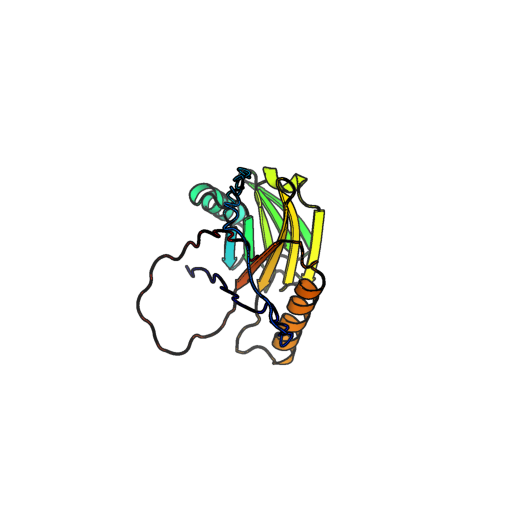.684 1.00 25.89 203 ARG A CA 1
ATOM 1575 C C . ARG A 1 203 ? 4.104 1.674 23.337 1.00 25.89 203 ARG A C 1
ATOM 1577 O O . ARG A 1 203 ? 4.779 2.025 22.375 1.00 25.89 203 ARG A O 1
ATOM 1584 N N . LYS A 1 204 ? 3.478 2.568 24.109 1.00 32.31 204 LYS A N 1
ATOM 1585 C CA . LYS A 1 204 ? 3.740 4.013 24.014 1.00 32.31 204 LYS A CA 1
ATOM 1586 C C . LYS A 1 204 ? 5.001 4.353 24.812 1.00 32.31 204 LYS A C 1
ATOM 1588 O O . LYS A 1 204 ? 5.036 4.111 26.018 1.00 32.31 204 LYS A O 1
ATOM 1593 N N . GLY A 1 205 ? 5.997 4.905 24.117 1.00 29.33 205 GLY A N 1
ATOM 1594 C CA . GLY A 1 205 ? 7.056 5.718 24.707 1.00 29.33 205 GLY A CA 1
ATOM 1595 C C . GLY A 1 205 ? 6.469 7.002 25.295 1.00 29.33 205 GLY A C 1
ATOM 1596 O O . GLY A 1 205 ? 5.452 7.499 24.809 1.00 29.33 205 GLY A O 1
ATOM 1597 N N . THR A 1 206 ? 7.076 7.407 26.406 1.00 33.16 206 THR A N 1
ATOM 1598 C CA . THR A 1 206 ? 6.689 8.452 27.363 1.00 33.16 206 THR A CA 1
ATOM 1599 C C . THR A 1 206 ? 6.461 9.825 26.751 1.00 33.16 206 THR A C 1
ATOM 1601 O O . THR A 1 206 ? 7.234 10.193 25.844 1.00 33.16 206 THR A O 1
#

Secondary structure (DSSP, 8-state):
-------------------------------------PPP----EEEEE-S--TTTHHHHHHHHHHHT-SEEEEE-----EEEEEEETTTEEEEEEES-SSS--EEEEEEHHHHTTEEEEEEEETTEEEEEEEETTEEEEEEEEEPPPTTS-HHHHHHHHHHHHHHHHTS-TTSEEEEEEE------S--------------PPP-